Protein AF-A0A934VXE0-F1 (afdb_monomer)

Radius of gyration: 25.8 Å; Cα contacts (8 Å, |Δi|>4): 299; chains: 1; bounding box: 75×60×64 Å

pLDDT: mean 73.88, std 20.09, range [26.83, 97.0]

Mean predicted aligned error: 17.18 Å

Secondary structure (DSSP, 8-state):
-PPPHHHHHHHHHHHHHHHHHHHHHHHTS--------S----------HHHHHHHHHH--SHHHHHHHHHHHTTS-HHHHHHHHHHS--EETTEE-HHHHHHHHHHHTT-HHHHHHHHHHHHGGGT-HHHHHHHHHHHHHHH-HHHHHHHHHHSEEE--SS-----HHHHHH-SS-EEEHHHHHHHHHHHTTT-HHHHHHHHHHTT-----TT-HHHHH--SHHHHHHHHTTS-TTS--SSHHHHHHHHHHHHHHHHH-HHHHHTSTTTTTS-PPP-----S------S------PPP-TT-HHHHHHHHHHHHHH-SS---TT--HHHHHHHHHHHHTSPP-----

Foldseek 3Di:
DPPPPVVVVVVVVVVVVVVVVVVVVVVVPDPPPDDDDDDDPPPLPAPPLVVLVVQCVVDPDPVSNVVSLVSLVSHPLVCLLVSLVVDDQDDDLAGDPSLLSSLLVNLLVPLPVSLLSCLVPPLLVLHNVVSCVSNLLSNCVNPVPVSLVCLLPAAEDDDVDQDRQDNVNSVVDNGDYDYLVNLLVNLLSNLLPFLLSSLLSCVSNVNQDQDLPRVSLVSCLDLVSLVRNCVNDPPVDDDPDPSSVSSNLSSLVSNCVNPVPVSCVDPCVPVDPRDPDPPPPPDDDDDDDDDDDDDDDDDDPPVPVVVVVVVCCVVQNPDDDCVPPDPVVVVVVVVVVVPDDDPPPDD

Sequence (347 aa):
MIPSKRQLLLFTAASVLTAAIWTAFQTQQKPVEDSLPMAAKVNSSVPDIGEFLTSLQAANTDAERYRVTRTLEKIPLSQIQATLESIPLKENSGLTQPAKLLLNRWGSEDGEAATEWAWIHLRMKQLWHDAFVEIGPAWAWADPEGLAAWAITTQCFDDSDDSFLSLAKGAELEHPVLERGLISKIAQWLVTDSAELAFKVLIQSGTLPSAPNDIIYKRLNRVEDVKEALLAFDLTKEPSDDHIEDAIKRLLMCWQNIDAESFAQSEYADRFELPPYEFIGSDVIMITPPSTTSSPTPYPQATNWYSNYERWKYSNGPMPDMSNWSAGKMQAWEDLQALLPESSETD

Structure (mmCIF, N/CA/C/O backbone):
data_AF-A0A934VXE0-F1
#
_entry.id   AF-A0A934VXE0-F1
#
loop_
_atom_site.group_PDB
_atom_site.id
_atom_site.type_symbol
_atom_site.label_atom_id
_atom_site.label_alt_id
_atom_site.label_comp_id
_atom_site.label_asym_id
_atom_site.label_entity_id
_atom_site.label_seq_id
_atom_site.pdbx_PDB_ins_code
_atom_site.Cartn_x
_atom_site.Cartn_y
_atom_site.Cartn_z
_atom_site.occupancy
_atom_site.B_iso_or_equiv
_atom_site.auth_seq_id
_atom_site.auth_comp_id
_atom_site.auth_asym_id
_atom_site.auth_atom_id
_atom_site.pdbx_PDB_model_num
ATOM 1 N N . MET A 1 1 ? 37.419 -12.678 -2.974 1.00 46.25 1 MET A N 1
ATOM 2 C CA . MET A 1 1 ? 37.860 -13.632 -1.928 1.00 46.25 1 MET A CA 1
ATOM 3 C C . MET A 1 1 ? 36.932 -14.833 -1.958 1.00 46.25 1 MET A C 1
ATOM 5 O O . MET A 1 1 ? 35.728 -14.632 -1.930 1.00 46.25 1 MET A O 1
ATOM 9 N N . ILE A 1 2 ? 37.463 -16.055 -2.047 1.00 38.25 2 ILE A N 1
ATOM 10 C CA . ILE A 1 2 ? 36.653 -17.277 -1.937 1.00 38.25 2 ILE A CA 1
ATOM 11 C C . ILE A 1 2 ? 36.292 -17.438 -0.451 1.00 38.25 2 ILE A C 1
ATOM 13 O O . ILE A 1 2 ? 37.218 -17.454 0.367 1.00 38.25 2 ILE A O 1
ATOM 17 N N . PRO A 1 3 ? 35.002 -17.511 -0.072 1.00 45.59 3 PRO A N 1
ATOM 18 C CA . PRO A 1 3 ? 34.615 -17.689 1.321 1.00 45.59 3 PRO A CA 1
ATOM 19 C C . PRO A 1 3 ? 35.276 -18.949 1.878 1.00 45.59 3 PRO A C 1
ATOM 21 O O . PRO A 1 3 ? 35.321 -19.999 1.230 1.00 45.59 3 PRO A O 1
ATOM 24 N N . SER A 1 4 ? 35.846 -18.830 3.077 1.00 65.19 4 SER A N 1
ATOM 25 C CA . SER A 1 4 ? 36.537 -19.956 3.698 1.00 65.19 4 SER A CA 1
ATOM 26 C C . SER A 1 4 ? 35.555 -21.117 3.879 1.00 65.19 4 SER A C 1
ATOM 28 O O . SER A 1 4 ? 34.383 -20.907 4.201 1.00 65.19 4 SER A O 1
ATOM 30 N N . LYS A 1 5 ? 36.023 -22.362 3.717 1.00 57.81 5 LYS A N 1
ATOM 31 C CA . LYS A 1 5 ? 35.181 -23.567 3.863 1.00 57.81 5 LYS A CA 1
ATOM 32 C C . LYS A 1 5 ? 34.377 -23.583 5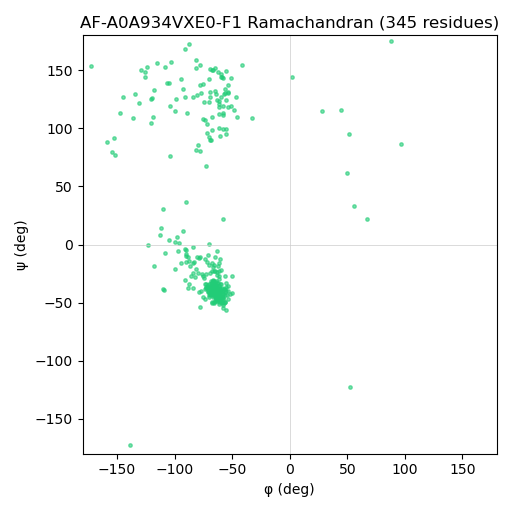.175 1.00 57.81 5 LYS A C 1
ATOM 34 O O . LYS A 1 5 ? 33.299 -24.160 5.211 1.00 57.81 5 LYS A O 1
ATOM 39 N N . ARG A 1 6 ? 34.873 -22.917 6.228 1.00 52.94 6 ARG A N 1
ATOM 40 C CA . ARG A 1 6 ? 34.186 -22.750 7.519 1.00 52.94 6 ARG A CA 1
ATOM 41 C C . ARG A 1 6 ? 32.977 -21.810 7.453 1.00 52.94 6 ARG A C 1
ATOM 43 O O . ARG A 1 6 ? 31.961 -22.129 8.051 1.00 52.94 6 ARG A O 1
ATOM 50 N N . GLN A 1 7 ? 33.058 -20.698 6.724 1.00 54.78 7 GLN A N 1
ATOM 51 C CA . GLN A 1 7 ? 31.933 -19.766 6.555 1.00 54.78 7 GLN A CA 1
ATOM 52 C C . GLN A 1 7 ? 30.813 -20.386 5.719 1.00 54.78 7 GLN A C 1
ATOM 54 O O . GLN A 1 7 ? 29.647 -20.259 6.079 1.00 54.78 7 GLN A O 1
ATOM 59 N N . LEU A 1 8 ? 31.172 -21.127 4.664 1.00 58.47 8 LEU A N 1
ATOM 60 C CA . LEU A 1 8 ? 30.197 -21.879 3.878 1.00 58.47 8 LEU A CA 1
ATOM 61 C C . LEU A 1 8 ? 29.496 -22.927 4.757 1.00 58.47 8 LEU A C 1
ATOM 63 O O . LEU A 1 8 ? 28.273 -22.974 4.789 1.00 58.47 8 LEU A O 1
ATOM 67 N N . LEU A 1 9 ? 30.256 -23.697 5.548 1.00 67.62 9 LEU A N 1
ATOM 68 C CA . LEU A 1 9 ? 29.716 -24.685 6.491 1.00 67.62 9 LEU A CA 1
ATOM 69 C C . LEU A 1 9 ? 28.769 -24.074 7.531 1.00 67.62 9 LEU A C 1
ATOM 71 O O . LEU A 1 9 ? 27.710 -24.641 7.779 1.00 67.62 9 LEU A O 1
ATOM 75 N N . LEU A 1 10 ? 29.120 -22.924 8.112 1.00 58.19 10 LEU A N 1
ATOM 76 C CA . LEU A 1 10 ? 28.278 -22.238 9.098 1.00 58.19 10 LEU A CA 1
ATOM 77 C C . LEU A 1 10 ? 26.982 -21.713 8.477 1.00 58.19 10 LEU A C 1
ATOM 79 O O . LEU A 1 10 ? 25.919 -21.884 9.067 1.00 58.19 10 LEU A O 1
ATOM 83 N N . PHE A 1 11 ? 27.052 -21.145 7.271 1.00 68.06 11 PHE A N 1
ATOM 84 C CA . PHE A 1 11 ? 25.861 -20.708 6.546 1.00 68.06 11 PHE A CA 1
ATOM 85 C C . PHE A 1 11 ? 24.961 -21.895 6.192 1.00 68.06 11 PHE A C 1
ATOM 87 O O . PHE A 1 11 ? 23.767 -21.861 6.467 1.00 68.06 11 PHE A O 1
ATOM 94 N N . THR A 1 12 ? 25.536 -22.992 5.683 1.00 67.50 12 THR A N 1
ATOM 95 C CA . THR A 1 12 ? 24.746 -24.187 5.339 1.00 67.50 12 THR A CA 1
ATOM 96 C C . THR A 1 12 ? 24.102 -24.804 6.583 1.00 67.50 12 THR A C 1
ATOM 98 O O . THR A 1 12 ? 22.938 -25.188 6.543 1.00 67.50 12 THR A O 1
ATOM 101 N N . ALA A 1 13 ? 24.826 -24.859 7.706 1.00 64.12 13 ALA A N 1
ATOM 102 C CA . ALA A 1 13 ? 24.294 -25.346 8.976 1.00 64.12 13 ALA A CA 1
ATOM 103 C C . ALA A 1 13 ? 23.150 -24.462 9.497 1.00 64.12 13 ALA A C 1
ATOM 105 O O . ALA A 1 13 ? 22.131 -24.993 9.934 1.00 64.12 13 ALA A O 1
ATOM 106 N N . ALA A 1 14 ? 23.280 -23.135 9.399 1.00 56.62 14 ALA A N 1
ATOM 107 C CA . ALA A 1 14 ? 22.228 -22.197 9.783 1.00 56.62 14 ALA A CA 1
ATOM 108 C C . ALA A 1 14 ? 20.982 -22.337 8.893 1.00 56.62 14 ALA A C 1
ATOM 110 O O . ALA A 1 14 ? 19.874 -22.434 9.412 1.00 56.62 14 ALA A O 1
ATOM 111 N N . SER A 1 15 ? 21.145 -22.438 7.569 1.00 62.81 15 SER A N 1
ATOM 112 C CA . SER A 1 15 ? 20.023 -22.638 6.640 1.00 62.81 15 SER A CA 1
ATOM 113 C C . SER A 1 15 ? 19.296 -23.963 6.880 1.00 62.81 15 SER A C 1
ATOM 115 O O . SER A 1 15 ? 18.067 -23.999 6.863 1.00 62.81 15 SER A O 1
ATOM 117 N N . VAL A 1 16 ? 20.034 -25.045 7.155 1.00 66.06 16 VAL A N 1
ATOM 118 C CA . VAL A 1 16 ? 19.449 -26.355 7.486 1.00 66.06 16 VAL A CA 1
ATOM 119 C C . VAL A 1 16 ? 18.710 -26.306 8.823 1.00 66.06 16 VAL A C 1
ATOM 121 O O . VAL A 1 16 ? 17.623 -26.869 8.927 1.00 66.06 16 VAL A O 1
ATOM 124 N N . LEU A 1 17 ? 19.244 -25.605 9.828 1.00 59.41 17 LEU A N 1
ATOM 125 C CA . LEU A 1 17 ? 18.577 -25.443 11.120 1.00 59.41 17 LEU A CA 1
ATOM 126 C C . LEU A 1 17 ? 17.267 -24.655 10.974 1.00 59.41 17 LEU A C 1
ATOM 128 O O . LEU A 1 17 ? 16.238 -25.078 11.494 1.00 59.41 17 LEU A O 1
ATOM 132 N N . THR A 1 18 ? 17.279 -23.559 10.212 1.00 62.94 18 THR A N 1
ATOM 133 C CA . THR A 1 18 ? 16.081 -22.755 9.936 1.00 62.94 18 THR A CA 1
ATOM 134 C C . THR A 1 18 ? 15.034 -23.559 9.164 1.00 62.94 18 THR A C 1
ATOM 136 O O . THR A 1 18 ? 13.862 -23.546 9.536 1.00 62.94 18 THR A O 1
ATOM 139 N N . ALA A 1 19 ? 15.440 -24.331 8.150 1.00 57.22 19 ALA A N 1
ATOM 140 C CA . ALA A 1 19 ? 14.536 -25.208 7.405 1.00 57.22 19 ALA A CA 1
ATOM 141 C C . ALA A 1 19 ? 13.958 -26.338 8.278 1.00 57.22 19 ALA A C 1
ATOM 143 O O . ALA A 1 19 ? 12.777 -26.666 8.156 1.00 57.22 19 ALA A O 1
ATOM 144 N N . ALA A 1 20 ? 14.756 -26.909 9.187 1.00 55.34 20 ALA A N 1
ATOM 145 C CA . ALA A 1 20 ? 14.315 -27.939 10.128 1.00 55.34 20 ALA A CA 1
ATOM 146 C C . ALA A 1 20 ? 13.322 -27.389 11.167 1.00 55.34 20 ALA A C 1
ATOM 148 O O . ALA A 1 20 ? 12.322 -28.036 11.465 1.00 55.34 20 ALA A O 1
ATOM 149 N N . ILE A 1 21 ? 13.555 -26.176 11.680 1.00 60.09 21 ILE A N 1
ATOM 150 C CA . ILE A 1 21 ? 12.616 -25.492 12.581 1.00 60.09 21 ILE A CA 1
ATOM 151 C C . ILE A 1 21 ? 11.311 -25.190 11.837 1.00 60.09 21 ILE A C 1
ATOM 153 O O . ILE A 1 21 ? 10.233 -25.490 12.345 1.00 60.09 21 ILE A O 1
ATOM 157 N N . TRP A 1 22 ? 11.393 -24.674 10.609 1.00 58.50 22 TRP A N 1
ATOM 158 C CA . TRP A 1 22 ? 10.218 -24.361 9.795 1.00 58.50 22 TRP A CA 1
ATOM 159 C C . TRP A 1 22 ? 9.367 -25.602 9.485 1.00 58.50 22 TRP A C 1
ATOM 161 O O . TRP A 1 22 ? 8.156 -25.604 9.698 1.00 58.50 22 TRP A O 1
ATOM 171 N N . THR A 1 23 ? 10.000 -26.699 9.063 1.00 58.47 23 THR A N 1
ATOM 172 C CA . THR A 1 23 ? 9.307 -27.970 8.783 1.00 58.47 23 THR A CA 1
ATOM 173 C C . THR A 1 23 ? 8.746 -28.631 10.042 1.00 58.47 23 THR A C 1
ATOM 175 O O . THR A 1 23 ? 7.654 -29.197 9.985 1.00 58.47 23 THR A O 1
ATOM 178 N N . ALA A 1 24 ? 9.417 -28.518 11.194 1.00 52.66 24 ALA A N 1
ATOM 179 C CA . ALA A 1 24 ? 8.888 -28.982 12.479 1.00 52.66 24 ALA A CA 1
ATOM 180 C C . ALA A 1 24 ? 7.646 -28.186 12.925 1.00 52.66 24 ALA A C 1
ATOM 182 O O . ALA A 1 24 ? 6.716 -28.761 13.489 1.00 52.66 24 ALA A O 1
ATOM 183 N N . PHE A 1 25 ? 7.588 -26.883 12.630 1.00 50.59 25 PHE A N 1
ATOM 184 C CA . PHE A 1 25 ? 6.397 -26.061 12.872 1.00 50.59 25 PHE A CA 1
ATOM 185 C C . PHE A 1 25 ? 5.257 -26.369 11.890 1.00 50.59 25 PHE A C 1
ATOM 187 O O . PHE A 1 25 ? 4.098 -26.412 12.300 1.00 50.59 25 PHE A O 1
ATOM 194 N N . GLN A 1 26 ? 5.566 -26.661 10.623 1.00 45.44 26 GLN A N 1
ATOM 195 C CA . GLN A 1 26 ? 4.565 -27.064 9.627 1.00 45.44 26 GLN A CA 1
ATOM 196 C C . GLN A 1 26 ? 3.978 -28.455 9.903 1.00 45.44 26 GLN A C 1
ATOM 198 O O . GLN A 1 26 ? 2.780 -28.659 9.754 1.00 45.44 26 GLN A O 1
ATOM 203 N N . THR A 1 27 ? 4.781 -29.410 10.374 1.00 44.03 27 THR A N 1
ATOM 204 C CA . THR A 1 27 ? 4.302 -30.774 10.681 1.00 44.03 27 THR A CA 1
ATOM 205 C C . THR A 1 27 ? 3.460 -30.868 11.958 1.00 44.03 27 THR A C 1
ATOM 207 O O . THR A 1 27 ? 2.769 -31.867 12.155 1.00 44.03 27 THR A O 1
ATOM 210 N N . GLN A 1 28 ? 3.436 -29.825 12.799 1.00 40.59 28 GLN A N 1
ATOM 211 C CA . GLN A 1 28 ? 2.458 -29.711 13.890 1.00 40.59 28 GLN A CA 1
ATOM 212 C C . GLN A 1 28 ? 1.065 -29.265 13.416 1.00 40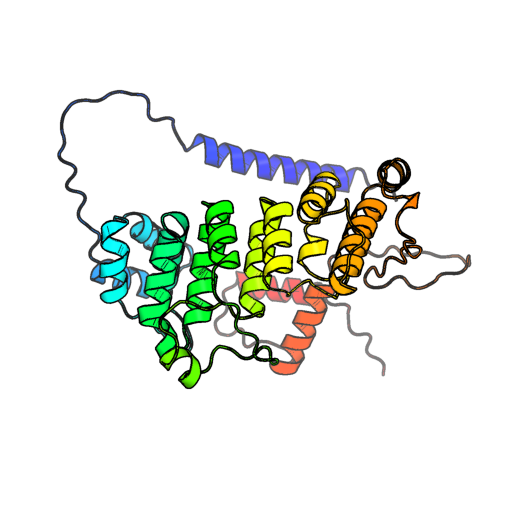.59 28 GLN A C 1
ATOM 214 O O . GLN A 1 28 ? 0.098 -29.398 14.170 1.00 40.59 28 GLN A O 1
ATOM 219 N N . GLN A 1 29 ? 0.916 -28.821 12.164 1.00 36.91 29 GLN A N 1
ATOM 220 C CA . GLN A 1 29 ? -0.388 -28.728 11.510 1.00 36.91 29 GLN A CA 1
ATOM 221 C C . GLN A 1 29 ? -0.767 -30.115 10.985 1.00 36.91 29 GLN A C 1
ATOM 223 O O . GLN A 1 29 ? -0.557 -30.461 9.826 1.00 36.91 29 GLN A O 1
ATOM 228 N N . LYS A 1 30 ? -1.295 -30.956 11.878 1.00 30.17 30 LYS A N 1
ATOM 229 C CA . LYS A 1 30 ? -1.906 -32.229 11.484 1.00 30.17 30 LYS A CA 1
ATOM 230 C C . LYS A 1 30 ? -3.012 -31.941 10.451 1.00 30.17 30 LYS A C 1
ATOM 232 O O . LYS A 1 30 ? -3.858 -31.089 10.737 1.00 30.17 30 LYS A O 1
ATOM 237 N N . PRO A 1 31 ? -3.061 -32.638 9.303 1.00 34.22 31 PRO A N 1
ATOM 238 C CA . PRO A 1 31 ? -4.225 -32.578 8.436 1.00 34.22 31 PRO A CA 1
ATOM 239 C C . PRO A 1 31 ? -5.406 -33.156 9.221 1.00 34.22 31 PRO A C 1
ATOM 241 O O . PRO A 1 31 ? -5.322 -34.258 9.768 1.00 34.22 31 PRO A O 1
ATOM 244 N N . VAL A 1 32 ? -6.478 -32.378 9.351 1.00 37.75 32 VAL A N 1
ATOM 245 C CA . VAL A 1 32 ? -7.740 -32.868 9.903 1.00 37.75 32 VAL A CA 1
ATOM 246 C C . VAL A 1 32 ? -8.336 -33.791 8.848 1.00 37.75 32 VAL A C 1
ATOM 248 O O . VAL A 1 32 ? -8.931 -33.341 7.876 1.00 37.75 32 VAL A O 1
ATOM 251 N N . GLU A 1 33 ? -8.083 -35.085 9.014 1.00 32.12 33 GLU A N 1
ATOM 252 C CA . GLU A 1 33 ? -8.755 -36.153 8.285 1.00 32.12 33 GLU A CA 1
ATOM 253 C C . GLU A 1 33 ? -10.246 -36.151 8.641 1.00 32.12 33 GLU A C 1
ATOM 255 O O . GLU A 1 33 ? -10.628 -36.148 9.816 1.00 32.12 33 GLU A O 1
ATOM 260 N N . ASP A 1 34 ? -11.070 -36.161 7.595 1.00 39.75 34 ASP A N 1
ATOM 261 C CA . ASP A 1 34 ? -12.517 -36.313 7.622 1.00 39.75 34 ASP A CA 1
ATOM 262 C C . ASP A 1 34 ? -12.963 -37.456 8.540 1.00 39.75 34 ASP A C 1
ATOM 264 O O . ASP A 1 34 ? -12.818 -38.639 8.238 1.00 39.75 34 ASP A O 1
ATOM 268 N N . SER A 1 35 ? -13.580 -37.104 9.663 1.00 33.84 35 SER A N 1
ATOM 269 C CA . SER A 1 35 ? -14.539 -37.976 10.341 1.00 33.84 35 SER A CA 1
ATOM 270 C C . SER A 1 35 ? -15.450 -37.149 11.245 1.00 33.84 35 SER A C 1
ATOM 272 O O . SER A 1 35 ? -15.209 -36.945 12.432 1.00 33.84 35 SER A O 1
ATOM 274 N N . LEU A 1 36 ? -16.550 -36.677 10.653 1.00 39.25 36 LEU A N 1
ATOM 275 C CA . LEU A 1 36 ? -17.751 -36.300 11.396 1.00 39.25 36 LEU A CA 1
ATOM 276 C C . LEU A 1 36 ? -18.192 -37.473 12.289 1.00 39.25 36 LEU A C 1
ATOM 278 O O . LEU A 1 36 ? -18.330 -38.602 11.813 1.00 39.25 36 LEU A O 1
ATOM 282 N N . PRO A 1 37 ? -18.583 -37.173 13.534 1.00 31.94 37 PRO A N 1
ATOM 283 C CA . PRO A 1 37 ? -19.955 -37.480 13.893 1.00 31.94 37 PRO A CA 1
ATOM 284 C C . PRO A 1 37 ? -20.694 -36.210 14.321 1.00 31.94 37 PRO A C 1
ATOM 286 O O . PRO A 1 37 ? -20.275 -35.470 15.202 1.00 31.94 37 PRO A O 1
ATOM 289 N N . MET A 1 38 ? -21.812 -35.998 13.629 1.00 31.98 38 MET A N 1
ATOM 290 C CA . MET A 1 38 ? -23.031 -35.296 14.031 1.00 31.98 38 MET A CA 1
ATOM 291 C C . MET A 1 38 ? -22.937 -34.167 15.074 1.00 31.98 38 MET A C 1
ATOM 293 O O . MET A 1 38 ? -22.800 -34.393 16.271 1.00 31.98 38 MET A O 1
ATOM 297 N N . ALA A 1 39 ? -23.265 -32.964 14.593 1.00 39.69 39 ALA A N 1
ATOM 298 C CA . ALA A 1 39 ? -24.145 -32.009 15.267 1.00 39.69 39 ALA A CA 1
ATOM 299 C C . ALA A 1 39 ? -23.837 -31.707 16.746 1.00 39.69 39 ALA A C 1
ATOM 301 O O . ALA A 1 39 ? -24.700 -31.838 17.613 1.00 39.69 39 ALA A O 1
ATOM 302 N N . ALA A 1 40 ? -22.651 -31.171 17.023 1.00 31.86 40 ALA A N 1
ATOM 303 C CA . ALA A 1 40 ? -22.516 -30.231 18.126 1.00 31.86 40 ALA A CA 1
ATOM 304 C C . ALA A 1 40 ? -22.789 -28.828 17.572 1.00 31.86 40 ALA A C 1
ATOM 306 O O . ALA A 1 40 ? -22.026 -28.317 16.754 1.00 31.86 40 ALA A O 1
ATOM 307 N N . LYS A 1 41 ? -23.888 -28.199 18.007 1.00 34.44 41 LYS A N 1
ATOM 308 C CA . LYS A 1 41 ? -24.030 -26.739 17.952 1.00 34.44 41 LYS A CA 1
ATOM 309 C C . LYS A 1 41 ? -22.827 -26.156 18.696 1.00 34.44 41 LYS A C 1
ATOM 311 O O . LYS A 1 41 ? -22.844 -26.064 19.921 1.00 34.44 41 LYS A O 1
ATOM 316 N N . VAL A 1 42 ? -21.773 -25.798 17.968 1.00 34.84 42 VAL A N 1
ATOM 317 C CA . VAL A 1 42 ? -20.740 -24.913 18.491 1.00 34.84 42 VAL A CA 1
ATOM 318 C C . VAL A 1 42 ? -21.418 -23.557 18.586 1.00 34.84 42 VAL A C 1
ATOM 320 O O . VAL A 1 42 ? -21.509 -22.817 17.612 1.00 34.84 42 VAL A O 1
ATOM 323 N N . ASN A 1 43 ? -21.980 -23.266 19.756 1.00 37.38 43 ASN A N 1
ATOM 324 C CA . ASN A 1 43 ? -22.238 -21.893 20.144 1.00 37.38 43 ASN A CA 1
ATOM 325 C C . ASN A 1 43 ? -20.865 -21.211 20.158 1.00 37.38 43 ASN A C 1
ATOM 327 O O . ASN A 1 43 ? -20.141 -21.318 21.147 1.00 37.38 43 ASN A O 1
ATOM 331 N N . SER A 1 44 ? -20.469 -20.578 19.049 1.00 39.97 44 SER A N 1
ATOM 332 C CA . SER A 1 44 ? -19.328 -19.672 19.051 1.00 39.97 44 SER A CA 1
ATOM 333 C C . SER A 1 44 ? -19.751 -18.469 19.884 1.00 39.97 44 SER A C 1
ATOM 335 O O . SER A 1 44 ? -20.387 -17.539 19.387 1.00 39.97 44 SER A O 1
ATOM 337 N N . SER A 1 45 ? -19.500 -18.529 21.188 1.00 51.47 45 SER A N 1
ATOM 338 C CA . SER A 1 45 ? -19.609 -17.357 22.037 1.00 51.47 45 SER A CA 1
ATOM 339 C C . SER A 1 45 ? -18.663 -16.314 21.457 1.00 51.47 45 SER A C 1
ATOM 341 O O . SER A 1 45 ? -17.449 -16.529 21.430 1.00 51.47 45 SER A O 1
ATOM 343 N N . VAL A 1 46 ? -19.239 -15.233 20.935 1.00 56.72 46 VAL A N 1
ATOM 344 C CA . VAL A 1 46 ? -18.508 -14.011 20.606 1.00 56.72 46 VAL A CA 1
ATOM 345 C C . VAL A 1 46 ? -17.626 -13.690 21.816 1.00 56.72 46 VAL A C 1
ATOM 347 O O . VAL A 1 46 ? -18.153 -13.706 22.933 1.00 56.72 46 VAL A O 1
ATOM 350 N N . PRO A 1 47 ? -16.307 -13.493 21.642 1.00 62.53 47 PRO A N 1
ATOM 351 C CA . PRO A 1 47 ? -15.448 -13.106 22.752 1.00 62.53 47 PRO A CA 1
ATOM 352 C C . PRO A 1 47 ? -16.027 -11.856 23.414 1.00 62.53 47 PRO A C 1
ATOM 354 O O . PRO A 1 47 ? -16.360 -10.902 22.711 1.00 62.53 47 PRO A O 1
ATOM 357 N N . ASP A 1 48 ? -16.167 -11.856 24.740 1.00 72.31 48 ASP A N 1
ATOM 358 C CA . ASP A 1 48 ? -16.529 -10.635 25.454 1.00 72.31 48 ASP A CA 1
ATOM 359 C C . ASP A 1 48 ? -15.418 -9.605 25.208 1.00 72.31 48 ASP A C 1
ATOM 361 O O . ASP A 1 48 ? -14.269 -9.782 25.619 1.00 72.31 48 ASP A O 1
ATOM 365 N N . ILE A 1 49 ? -15.758 -8.544 24.474 1.00 67.88 49 ILE A N 1
ATOM 366 C CA . ILE A 1 49 ? -14.825 -7.487 24.076 1.00 67.88 49 ILE A CA 1
ATOM 367 C C . ILE A 1 49 ? -14.232 -6.817 25.323 1.00 67.88 49 ILE A C 1
ATOM 369 O O . ILE A 1 49 ? -13.053 -6.461 25.326 1.00 67.88 49 ILE A O 1
ATOM 373 N N . GLY A 1 50 ? -15.006 -6.701 26.407 1.00 66.50 50 GLY A N 1
ATOM 374 C CA . GLY A 1 50 ? -14.534 -6.161 27.679 1.00 66.50 50 GLY A CA 1
ATOM 375 C C . GLY A 1 50 ? -13.507 -7.072 28.351 1.00 66.50 50 GLY A C 1
ATOM 376 O O . GLY A 1 50 ? -12.468 -6.595 28.818 1.00 66.50 50 GLY A O 1
ATOM 377 N N . GLU A 1 51 ? -13.741 -8.387 28.346 1.00 73.06 51 GLU A N 1
ATOM 378 C CA . GLU A 1 51 ? -12.796 -9.382 28.873 1.00 73.06 51 GLU A CA 1
ATOM 379 C C . GLU A 1 51 ? -11.513 -9.436 28.030 1.00 73.06 51 GLU A C 1
ATOM 381 O O . GLU A 1 51 ? -10.407 -9.501 28.574 1.00 73.06 51 GLU A O 1
ATOM 386 N N . PHE A 1 52 ? -11.643 -9.322 26.705 1.00 74.88 52 PHE A N 1
ATOM 387 C CA . PHE A 1 52 ? -10.512 -9.226 25.787 1.00 74.88 52 PHE A CA 1
ATOM 388 C C . PHE A 1 52 ? -9.660 -7.980 26.060 1.00 74.88 52 PHE A C 1
ATOM 390 O O . PHE A 1 52 ? -8.447 -8.104 26.225 1.00 74.88 52 PHE A O 1
ATOM 397 N N . LEU A 1 53 ? -10.269 -6.791 26.139 1.00 68.69 53 LEU A N 1
ATOM 398 C CA . LEU A 1 53 ? -9.538 -5.546 26.393 1.00 68.69 53 LEU A CA 1
ATOM 399 C C . LEU A 1 53 ? -8.825 -5.583 27.745 1.00 68.69 53 LEU A C 1
ATOM 401 O O . LEU A 1 53 ? -7.658 -5.205 27.836 1.00 68.69 53 LEU A O 1
ATOM 405 N N . THR A 1 54 ? -9.502 -6.106 28.768 1.00 75.31 54 THR A N 1
ATOM 406 C CA . THR A 1 54 ? -8.923 -6.293 30.102 1.00 75.31 54 THR A CA 1
ATOM 407 C C . THR A 1 54 ? -7.735 -7.256 30.049 1.00 75.31 54 THR A C 1
ATOM 409 O O . THR A 1 54 ? -6.683 -6.977 30.620 1.00 75.31 54 THR A O 1
ATOM 412 N N . SER A 1 55 ? -7.859 -8.358 29.305 1.00 77.81 55 SER A N 1
ATOM 413 C CA . SER A 1 55 ? -6.785 -9.342 29.122 1.00 77.81 55 SER A CA 1
ATOM 414 C C . SER A 1 55 ? -5.605 -8.784 28.327 1.00 77.81 55 SER A C 1
ATOM 416 O O . SER A 1 55 ? -4.458 -9.104 28.632 1.00 77.81 55 SER A O 1
ATOM 418 N N . LEU A 1 56 ? -5.859 -7.938 27.324 1.00 73.62 56 LEU A N 1
ATOM 419 C CA . LEU A 1 56 ? -4.805 -7.320 26.519 1.00 73.62 56 LEU A CA 1
ATOM 420 C C . LEU A 1 56 ? -4.035 -6.280 27.340 1.00 73.62 56 LEU A C 1
ATOM 422 O O . LEU A 1 56 ? -2.811 -6.231 27.265 1.00 73.62 56 LEU A O 1
ATOM 426 N N . GLN A 1 57 ? -4.739 -5.492 28.155 1.00 70.44 57 GLN A N 1
ATOM 427 C CA . GLN A 1 57 ? -4.127 -4.534 29.079 1.00 70.44 57 GLN A CA 1
ATOM 428 C C . GLN A 1 57 ? -3.359 -5.226 30.214 1.00 70.44 57 GLN A C 1
ATOM 430 O O . GLN A 1 57 ? -2.328 -4.719 30.649 1.00 70.44 57 GLN A O 1
ATOM 435 N N . ALA A 1 58 ? -3.823 -6.392 30.671 1.00 77.19 58 ALA A N 1
ATOM 436 C CA . ALA A 1 58 ? -3.150 -7.191 31.695 1.00 77.19 58 ALA A CA 1
ATOM 437 C C . ALA A 1 58 ? -1.955 -8.010 31.165 1.00 77.19 58 ALA A C 1
ATOM 439 O O . ALA A 1 58 ? -1.188 -8.555 31.962 1.00 77.19 58 ALA A O 1
ATOM 440 N N . ALA A 1 59 ? -1.787 -8.121 29.842 1.00 76.50 59 ALA A N 1
ATOM 441 C CA . ALA A 1 59 ? -0.718 -8.902 29.230 1.00 76.50 59 ALA A CA 1
ATOM 442 C C . ALA A 1 59 ? 0.644 -8.194 29.363 1.00 76.50 59 ALA A C 1
ATOM 444 O O . ALA A 1 59 ? 0.958 -7.220 28.664 1.00 76.50 59 ALA A O 1
ATOM 445 N N . ASN A 1 60 ? 1.487 -8.739 30.240 1.00 73.25 60 ASN A N 1
ATOM 446 C CA . ASN A 1 60 ? 2.793 -8.171 30.580 1.00 73.25 60 ASN A CA 1
ATOM 447 C C . ASN A 1 60 ? 3.926 -8.682 29.679 1.00 73.25 60 ASN A C 1
ATOM 449 O O . ASN A 1 60 ? 5.034 -8.150 29.726 1.00 73.25 60 ASN A O 1
ATOM 453 N N . THR A 1 61 ? 3.661 -9.697 28.852 1.00 72.88 61 THR A N 1
ATOM 454 C CA . THR A 1 61 ? 4.643 -10.289 27.935 1.00 72.88 61 THR A CA 1
ATOM 455 C C . THR A 1 61 ? 4.164 -10.273 26.484 1.00 72.88 61 THR A C 1
ATOM 457 O O . THR A 1 61 ? 2.966 -10.349 26.208 1.00 72.88 61 THR A O 1
ATOM 460 N N . ASP A 1 62 ? 5.100 -10.240 25.534 1.00 63.19 62 ASP A N 1
ATOM 461 C CA . ASP A 1 62 ? 4.779 -10.269 24.098 1.00 63.19 62 ASP A CA 1
ATOM 462 C C . ASP A 1 62 ? 4.072 -11.571 23.686 1.00 63.19 62 ASP A C 1
ATOM 464 O O . ASP A 1 62 ? 3.173 -11.560 22.848 1.00 63.19 62 ASP A O 1
ATOM 468 N N . ALA A 1 63 ? 4.412 -12.694 24.327 1.00 68.12 63 ALA A N 1
ATOM 469 C CA . ALA A 1 63 ? 3.760 -13.982 24.094 1.00 68.12 63 ALA A CA 1
ATOM 470 C C . ALA A 1 63 ? 2.294 -13.998 24.568 1.00 68.12 63 ALA A C 1
ATOM 472 O O . ALA A 1 63 ? 1.429 -14.569 23.898 1.00 68.12 63 ALA A O 1
ATOM 473 N N . GLU A 1 64 ? 1.992 -13.361 25.703 1.00 70.81 64 GLU A N 1
ATOM 474 C CA . GLU A 1 64 ? 0.616 -13.192 26.184 1.00 70.81 64 GLU A CA 1
ATOM 475 C C . GLU A 1 64 ? -0.157 -12.218 25.303 1.00 70.81 64 GLU A C 1
ATOM 477 O O . GLU A 1 64 ? -1.275 -12.532 24.901 1.00 70.81 64 GLU A O 1
ATOM 482 N N . ARG A 1 65 ? 0.453 -11.091 24.913 1.00 66.75 65 ARG A N 1
ATOM 483 C CA . ARG A 1 65 ? -0.156 -10.145 23.969 1.00 66.75 65 ARG A CA 1
ATOM 484 C C . ARG A 1 65 ? -0.484 -10.817 22.645 1.00 66.75 65 ARG A C 1
ATOM 486 O O . ARG A 1 65 ? -1.581 -10.617 22.137 1.00 66.75 65 ARG A O 1
ATOM 493 N N . TYR A 1 66 ? 0.405 -11.661 22.122 1.00 68.12 66 TYR A N 1
ATOM 494 C CA . TYR A 1 66 ? 0.154 -12.446 20.912 1.00 68.12 66 TYR A CA 1
ATOM 495 C C . TYR A 1 66 ? -1.007 -13.436 21.094 1.00 68.12 66 TYR A C 1
ATOM 497 O O . TYR A 1 66 ? -1.904 -13.508 20.254 1.00 68.12 66 TYR A O 1
ATOM 505 N N . ARG A 1 67 ? -1.048 -14.172 22.215 1.00 74.44 67 ARG A N 1
ATOM 506 C CA . ARG A 1 67 ? -2.157 -15.095 22.523 1.00 74.44 67 ARG A CA 1
ATOM 507 C C . ARG A 1 67 ? -3.500 -14.382 22.642 1.00 74.44 67 ARG A C 1
ATOM 509 O O . ARG A 1 67 ? -4.486 -14.880 22.107 1.00 74.44 67 ARG A O 1
ATOM 516 N N . VAL A 1 68 ? -3.532 -13.238 23.320 1.00 70.94 68 VAL A N 1
ATOM 517 C CA . VAL A 1 68 ? -4.739 -12.420 23.466 1.00 70.94 68 VAL A CA 1
ATOM 518 C C . VAL A 1 68 ? -5.120 -11.816 22.111 1.00 70.94 68 VAL A C 1
ATOM 520 O O . VAL A 1 68 ? -6.273 -11.888 21.706 1.00 70.94 68 VAL A O 1
ATOM 523 N N . THR A 1 69 ? -4.163 -11.347 21.317 1.00 69.69 69 THR A N 1
ATOM 524 C CA . THR A 1 69 ? -4.406 -10.845 19.953 1.00 69.69 69 THR A CA 1
ATOM 525 C C . THR A 1 69 ? -5.051 -11.898 19.046 1.00 69.69 69 THR A C 1
ATOM 527 O O . THR A 1 69 ? -6.016 -11.587 18.354 1.00 69.69 69 THR A O 1
ATOM 530 N N . ARG A 1 70 ? -4.642 -13.172 19.128 1.00 72.75 70 ARG A N 1
ATOM 531 C CA . ARG A 1 70 ? -5.315 -14.271 18.404 1.00 72.75 70 ARG A CA 1
ATOM 532 C C . ARG A 1 70 ? -6.791 -14.451 18.759 1.00 72.75 70 ARG A C 1
ATOM 534 O O . ARG A 1 70 ? -7.541 -15.049 17.995 1.00 72.75 70 ARG A O 1
ATOM 541 N N . THR A 1 71 ? -7.245 -13.980 19.918 1.00 73.62 71 THR A N 1
ATOM 542 C CA . THR A 1 71 ? -8.681 -13.987 20.230 1.00 73.62 71 THR A CA 1
ATOM 543 C C . THR A 1 71 ? -9.464 -12.944 19.428 1.00 73.62 71 THR A C 1
ATOM 545 O O . THR A 1 71 ? -10.632 -13.202 19.144 1.00 73.62 71 THR A O 1
ATOM 548 N N . LEU A 1 72 ? -8.839 -11.849 18.966 1.00 69.88 72 LEU A N 1
ATOM 549 C CA . LEU A 1 72 ? -9.473 -10.911 18.025 1.00 69.88 72 LEU A CA 1
ATOM 550 C C . LEU A 1 72 ? -9.713 -11.539 16.660 1.00 69.88 72 LEU A C 1
ATOM 552 O O . LEU A 1 72 ? -10.715 -11.213 16.037 1.00 69.88 72 LEU A O 1
ATOM 556 N N . GLU A 1 73 ? -8.863 -12.472 16.217 1.00 68.75 73 GLU A N 1
ATOM 557 C CA . GLU A 1 73 ? -9.058 -13.233 14.970 1.00 68.75 73 GLU A CA 1
ATOM 558 C C . GLU A 1 73 ? -10.346 -14.077 14.992 1.00 68.75 73 GLU A C 1
ATOM 560 O O . GLU A 1 73 ? -10.825 -14.511 13.949 1.00 68.75 73 GLU A O 1
ATOM 565 N N . LYS A 1 74 ? -10.949 -14.297 16.169 1.00 77.06 74 LYS A N 1
ATOM 566 C CA . LYS A 1 74 ? -12.197 -15.061 16.316 1.00 77.06 74 LYS A CA 1
ATOM 567 C C . LYS A 1 74 ? -13.462 -14.214 16.185 1.00 77.06 74 LYS A C 1
ATOM 569 O O . LYS A 1 74 ? -14.551 -14.779 16.125 1.00 77.06 74 LYS A O 1
ATOM 574 N N . ILE A 1 75 ? -13.349 -12.885 16.167 1.00 79.06 75 ILE A N 1
ATOM 575 C CA . ILE A 1 75 ? -14.508 -11.995 16.007 1.00 79.06 75 ILE A CA 1
ATOM 576 C C . ILE A 1 75 ? -15.043 -12.146 14.573 1.00 79.06 75 ILE A C 1
ATOM 578 O O . ILE A 1 75 ? -14.265 -12.040 13.633 1.00 79.06 75 ILE A O 1
ATOM 582 N N . PRO A 1 76 ? -16.325 -12.423 14.325 1.00 83.69 76 PRO A N 1
ATOM 583 C CA . PRO A 1 76 ? -16.844 -12.456 12.957 1.00 83.69 76 PRO A CA 1
ATOM 584 C C . PRO A 1 76 ? -16.640 -11.110 12.244 1.00 83.69 76 PRO A C 1
ATOM 586 O O . PRO A 1 76 ? -16.798 -10.067 12.873 1.00 83.69 76 PRO A O 1
ATOM 589 N N . LEU A 1 77 ? -16.347 -11.118 10.937 1.00 82.06 77 LEU A N 1
ATOM 590 C CA . LEU A 1 77 ? -16.149 -9.891 10.143 1.00 82.06 77 LEU A CA 1
ATOM 591 C C . LEU A 1 77 ? -17.320 -8.907 10.309 1.00 82.06 77 LEU A C 1
ATOM 593 O O . LEU A 1 77 ? -17.119 -7.725 10.570 1.00 82.06 77 LEU A O 1
ATOM 597 N N . SER A 1 78 ? -18.550 -9.432 10.303 1.00 85.31 78 SER A N 1
ATOM 598 C CA . SER A 1 78 ? -19.791 -8.673 10.514 1.00 85.31 78 SER A CA 1
ATOM 599 C C . SER A 1 78 ? -19.900 -7.966 11.871 1.00 85.31 78 SER A C 1
ATOM 601 O O . SER A 1 78 ? -20.788 -7.141 12.061 1.00 85.31 78 SER A O 1
ATOM 603 N N . GLN A 1 79 ? -19.027 -8.289 12.827 1.00 87.31 79 GLN A N 1
ATOM 604 C CA . GLN A 1 79 ? -18.986 -7.691 14.160 1.00 87.31 79 GLN A CA 1
ATOM 605 C C . GLN A 1 79 ? -17.783 -6.766 14.359 1.00 87.31 79 GLN A C 1
ATOM 607 O O . GLN A 1 79 ? -17.721 -6.097 15.391 1.00 87.31 79 GLN A O 1
ATOM 612 N N . ILE A 1 80 ? -16.837 -6.698 13.413 1.00 88.94 80 ILE A N 1
ATOM 613 C CA . ILE A 1 80 ? -15.643 -5.855 13.561 1.00 88.94 80 ILE A CA 1
ATOM 614 C C . ILE A 1 80 ? -16.036 -4.384 13.697 1.00 88.94 80 ILE A C 1
ATOM 616 O O . ILE A 1 80 ? -15.558 -3.727 14.620 1.00 88.94 80 ILE A O 1
ATOM 620 N N . GLN A 1 81 ? -16.965 -3.898 12.869 1.00 91.75 81 GLN A N 1
ATOM 621 C CA . GLN A 1 81 ? -17.468 -2.526 12.961 1.00 91.75 81 GLN A CA 1
ATOM 622 C C . GLN A 1 81 ? -18.016 -2.210 14.361 1.00 91.75 81 GLN A C 1
ATOM 624 O O . GLN A 1 81 ? -17.538 -1.298 15.033 1.00 91.75 81 GLN A O 1
ATOM 629 N N . ALA A 1 82 ? -18.981 -3.004 14.834 1.00 87.88 82 ALA A N 1
ATOM 630 C CA . ALA A 1 82 ? -19.586 -2.812 16.152 1.00 87.88 82 ALA A CA 1
ATOM 631 C C . ALA A 1 82 ? -18.547 -2.918 17.282 1.00 87.88 82 ALA A C 1
ATOM 633 O O . ALA A 1 82 ? -18.625 -2.209 18.285 1.00 87.88 82 ALA A O 1
ATOM 634 N N . THR A 1 83 ? -17.539 -3.777 17.107 1.00 87.69 83 THR A N 1
ATOM 635 C CA . THR A 1 83 ? -16.427 -3.905 18.051 1.00 87.69 83 THR A CA 1
ATOM 636 C C . THR A 1 83 ? -15.600 -2.624 18.083 1.00 87.69 83 THR A C 1
ATOM 638 O O . THR A 1 83 ? -15.390 -2.081 19.165 1.00 87.69 83 THR A O 1
ATOM 641 N N . LEU A 1 84 ? -15.179 -2.102 16.928 1.00 90.56 84 LEU A N 1
ATOM 642 C CA . LEU A 1 84 ? -14.426 -0.850 16.819 1.00 90.56 84 LEU A CA 1
ATOM 643 C C . LEU A 1 84 ? -15.176 0.334 17.452 1.00 90.56 84 LEU A C 1
ATOM 645 O O . LEU A 1 84 ? -14.568 1.159 18.127 1.00 90.56 84 LEU A O 1
ATOM 649 N N . GLU A 1 85 ? -16.499 0.388 17.301 1.00 90.38 85 GLU A N 1
ATOM 650 C CA . GLU A 1 85 ? -17.350 1.416 17.915 1.00 90.38 85 GLU A CA 1
ATOM 651 C C . GLU A 1 85 ? -17.460 1.283 19.446 1.00 90.38 85 GLU A C 1
ATOM 653 O O . GLU A 1 85 ? -17.707 2.272 20.138 1.00 90.38 85 GLU A O 1
ATOM 658 N N . SER A 1 86 ? -17.247 0.080 19.989 1.00 85.88 86 SER A N 1
ATOM 659 C CA . SER A 1 86 ? -17.350 -0.210 21.427 1.00 85.88 86 SER A CA 1
ATOM 660 C C . SER A 1 86 ? -16.046 -0.021 22.212 1.00 85.88 86 SER A C 1
ATOM 662 O O . SER A 1 86 ? -16.077 0.023 23.444 1.00 85.88 86 SER A O 1
ATOM 664 N N . ILE A 1 87 ? -14.902 0.085 21.527 1.00 84.88 87 ILE A N 1
ATOM 665 C CA . ILE A 1 87 ? -13.584 0.171 22.166 1.00 84.88 87 ILE A CA 1
ATOM 666 C C . ILE A 1 87 ? -13.019 1.600 22.160 1.00 84.88 87 ILE A C 1
ATOM 668 O O . ILE A 1 87 ? -13.347 2.416 21.295 1.00 84.88 87 ILE A O 1
ATOM 672 N N . PRO A 1 88 ? -12.089 1.925 23.076 1.00 84.38 88 PRO A N 1
ATOM 673 C CA . PRO A 1 88 ? -11.275 3.123 22.938 1.00 84.38 88 PRO A CA 1
ATOM 674 C C . PRO A 1 88 ? -10.429 3.041 21.659 1.00 84.38 88 PRO A C 1
ATOM 676 O O . PRO A 1 88 ? -9.591 2.153 21.515 1.00 84.38 88 PRO A O 1
ATOM 679 N N . LEU A 1 89 ? -10.641 3.975 20.730 1.00 86.38 89 LEU A N 1
ATOM 680 C CA . LEU A 1 89 ? -9.907 4.024 19.458 1.00 86.38 89 LEU A CA 1
ATOM 681 C C . LEU A 1 89 ? -8.572 4.767 19.565 1.00 86.38 89 LEU A C 1
ATOM 683 O O . LEU A 1 89 ? -7.654 4.480 18.806 1.00 86.38 89 LEU A O 1
ATOM 687 N N . LYS A 1 90 ? -8.456 5.710 20.507 1.00 87.56 90 LYS A N 1
ATOM 688 C CA . LYS A 1 90 ? -7.279 6.568 20.681 1.00 87.56 90 LYS A CA 1
ATOM 689 C C . LYS A 1 90 ? -6.640 6.353 22.046 1.00 87.56 90 LYS A C 1
ATOM 691 O O . LYS A 1 90 ? -7.334 6.414 23.059 1.00 87.56 90 LYS A O 1
ATOM 696 N N . GLU A 1 91 ? -5.324 6.200 22.059 1.00 79.69 91 GLU A N 1
ATOM 697 C CA . GLU A 1 91 ? -4.488 6.249 23.257 1.00 79.69 91 GLU A CA 1
ATOM 698 C C . GLU A 1 91 ? -3.265 7.119 22.964 1.00 79.69 91 GLU A C 1
ATOM 700 O O . GLU A 1 91 ? -2.595 6.965 21.942 1.00 79.69 91 GLU A O 1
ATOM 705 N N . ASN A 1 92 ? -2.991 8.080 23.849 1.00 80.19 92 ASN A N 1
ATOM 706 C CA . ASN A 1 92 ? -1.987 9.121 23.622 1.00 80.19 92 ASN A CA 1
ATOM 707 C C . ASN A 1 92 ? -2.214 9.842 22.275 1.00 80.19 92 ASN A C 1
ATOM 709 O O . ASN A 1 92 ? -3.281 10.418 22.038 1.00 80.19 92 ASN A O 1
ATOM 713 N N . SER A 1 93 ? -1.208 9.827 21.399 1.00 76.00 93 SER A N 1
ATOM 714 C CA . SER A 1 93 ? -1.232 10.457 20.081 1.00 76.00 93 SER A CA 1
ATOM 715 C C . SER A 1 93 ? -1.731 9.552 18.950 1.00 76.00 93 SER A C 1
ATOM 717 O O . SER A 1 93 ? -1.875 10.065 17.850 1.00 76.00 93 SER A O 1
ATOM 719 N N . GLY A 1 94 ? -2.019 8.264 19.184 1.00 86.81 94 GLY A N 1
ATOM 720 C CA . GLY A 1 94 ? -2.271 7.297 18.106 1.00 86.81 94 GLY A CA 1
ATOM 721 C C . GLY A 1 94 ? -3.421 6.323 18.366 1.00 86.81 94 GLY A C 1
ATOM 722 O O . GLY A 1 94 ? -4.170 6.444 19.340 1.00 86.81 94 GLY A O 1
ATOM 723 N N . LEU A 1 95 ? -3.562 5.348 17.464 1.00 86.94 95 LEU A N 1
ATOM 724 C CA . LEU A 1 95 ? -4.532 4.259 17.590 1.00 86.94 95 LEU A CA 1
ATOM 725 C C . LEU A 1 95 ? -4.159 3.279 18.706 1.00 86.94 95 LEU A C 1
ATOM 727 O O . LEU A 1 95 ? -2.989 2.929 18.875 1.00 86.94 95 LEU A O 1
ATOM 731 N N . THR A 1 96 ? -5.169 2.777 19.416 1.00 86.44 96 THR A N 1
ATOM 732 C CA . THR A 1 96 ? -4.980 1.684 20.379 1.00 86.44 96 THR A CA 1
ATOM 733 C C . THR A 1 96 ? -4.614 0.382 19.668 1.00 86.44 96 THR A C 1
ATOM 735 O O . THR A 1 96 ? -5.049 0.125 18.544 1.00 86.44 96 THR A O 1
ATOM 738 N N . GLN A 1 97 ? -3.855 -0.489 20.336 1.00 83.12 97 GLN A N 1
ATOM 739 C CA . GLN A 1 97 ? -3.472 -1.789 19.772 1.00 83.12 97 GLN A CA 1
ATOM 740 C C . GLN A 1 97 ? -4.674 -2.646 19.310 1.00 83.12 97 GLN A C 1
ATOM 742 O O . GLN A 1 97 ? -4.607 -3.190 18.207 1.00 83.12 97 GLN A O 1
ATOM 747 N N . PRO A 1 98 ? -5.788 -2.756 20.068 1.00 83.12 98 PRO A N 1
ATOM 748 C CA . PRO A 1 98 ? -6.998 -3.423 19.585 1.00 83.12 98 PRO A CA 1
ATOM 749 C C . PRO A 1 98 ? -7.548 -2.838 18.282 1.00 83.12 98 PRO A C 1
ATOM 751 O O . PRO A 1 98 ? -7.917 -3.597 17.390 1.00 83.12 98 PRO A O 1
ATOM 754 N N . ALA A 1 99 ? -7.594 -1.505 18.161 1.00 90.00 99 ALA A N 1
ATOM 755 C CA . ALA A 1 99 ? -8.113 -0.844 16.969 1.00 90.00 99 ALA A CA 1
ATOM 756 C C . ALA A 1 99 ? -7.250 -1.162 15.745 1.00 90.00 99 ALA A C 1
ATOM 758 O O . ALA A 1 99 ? -7.787 -1.540 14.710 1.00 90.00 99 ALA A O 1
ATOM 759 N N . LYS A 1 100 ? -5.920 -1.103 15.887 1.00 90.31 100 LYS A N 1
ATOM 760 C CA . LYS A 1 100 ? -4.972 -1.468 14.822 1.00 90.31 100 LYS A CA 1
ATOM 761 C C . LYS A 1 100 ? -5.201 -2.888 14.309 1.00 90.31 100 LYS A C 1
ATOM 763 O O . LYS A 1 100 ? -5.335 -3.100 13.112 1.00 90.31 100 LYS A O 1
ATOM 768 N N . LEU A 1 101 ? -5.309 -3.850 15.225 1.00 86.75 101 LEU A N 1
ATOM 769 C CA . LEU A 1 101 ? -5.496 -5.265 14.891 1.00 86.75 101 LEU A CA 1
ATOM 770 C C . LEU A 1 101 ? -6.835 -5.532 14.194 1.00 86.75 101 LEU A C 1
ATOM 772 O O . LEU A 1 101 ? -6.896 -6.316 13.250 1.00 86.75 101 LEU A O 1
ATOM 776 N N . LEU A 1 102 ? -7.904 -4.875 14.645 1.00 89.81 102 LEU A N 1
ATOM 777 C CA . LEU A 1 102 ? -9.224 -4.988 14.029 1.00 89.81 102 LEU A CA 1
ATOM 778 C C . LEU A 1 102 ? -9.270 -4.343 12.642 1.00 89.81 102 LEU A C 1
ATOM 780 O O . LEU A 1 102 ? -9.824 -4.945 11.729 1.00 89.81 102 LEU A O 1
ATOM 784 N N . LEU A 1 103 ? -8.669 -3.162 12.475 1.00 94.25 103 LEU A N 1
ATOM 785 C CA . LEU A 1 103 ? -8.577 -2.477 11.183 1.00 94.25 103 LEU A CA 1
ATOM 786 C C . LEU A 1 103 ? -7.733 -3.262 10.182 1.00 94.25 103 LEU A C 1
ATOM 788 O O . LEU A 1 103 ? -8.145 -3.418 9.041 1.00 94.25 103 LEU A O 1
ATOM 792 N N . ASN A 1 104 ? -6.597 -3.806 10.618 1.00 92.25 104 ASN A N 1
ATOM 793 C CA . ASN A 1 104 ? -5.750 -4.659 9.792 1.00 92.25 104 ASN A CA 1
ATOM 794 C C . ASN A 1 104 ? -6.510 -5.901 9.304 1.00 92.25 104 ASN A C 1
ATOM 796 O O . ASN A 1 104 ? -6.543 -6.183 8.110 1.00 92.25 104 ASN A O 1
ATOM 800 N N . ARG A 1 105 ? -7.195 -6.599 10.217 1.00 89.25 105 ARG A N 1
ATOM 801 C CA . ARG A 1 105 ? -7.983 -7.786 9.874 1.00 89.25 105 ARG A CA 1
ATOM 802 C C . ARG A 1 105 ? -9.192 -7.476 8.994 1.00 89.25 105 ARG A C 1
ATOM 804 O O . ARG A 1 105 ? -9.537 -8.275 8.133 1.00 89.25 105 ARG A O 1
ATOM 811 N N . TRP A 1 106 ? -9.868 -6.355 9.228 1.00 94.19 106 TRP A N 1
ATOM 812 C CA . TRP A 1 106 ? -10.936 -5.928 8.330 1.00 94.19 106 TRP A CA 1
ATOM 813 C C . TRP A 1 106 ? -10.354 -5.606 6.954 1.00 94.19 106 TRP A C 1
ATOM 815 O O . TRP A 1 106 ? -10.875 -6.081 5.957 1.00 94.19 106 TRP A O 1
ATOM 825 N N . GLY A 1 107 ? -9.213 -4.916 6.913 1.00 93.94 107 GLY A N 1
ATOM 826 C CA . GLY A 1 107 ? -8.498 -4.569 5.691 1.00 93.94 107 GLY A CA 1
ATOM 827 C C . GLY A 1 107 ? -8.131 -5.761 4.808 1.00 93.94 107 GLY A C 1
ATOM 828 O O . GLY A 1 107 ? -8.245 -5.662 3.593 1.00 93.94 107 GLY A O 1
ATOM 829 N N . SER A 1 108 ? -7.746 -6.896 5.402 1.00 91.19 108 SER A N 1
ATOM 830 C CA . SER A 1 108 ? -7.450 -8.124 4.646 1.00 91.19 108 SER A CA 1
ATOM 831 C C . SER A 1 108 ? -8.678 -8.824 4.058 1.00 91.19 108 SER A C 1
ATOM 833 O O . SER A 1 108 ? -8.520 -9.725 3.246 1.00 91.19 108 SER A O 1
ATOM 835 N N . GLU A 1 109 ? -9.887 -8.487 4.504 1.00 90.62 109 GLU A N 1
ATOM 836 C CA . GLU A 1 109 ? -11.125 -9.142 4.053 1.00 90.62 109 GLU A CA 1
ATOM 837 C C . GLU A 1 109 ? -11.982 -8.204 3.191 1.00 90.62 109 GLU A C 1
ATOM 839 O O . GLU A 1 109 ? -12.602 -8.638 2.226 1.00 90.62 109 GLU A O 1
ATOM 844 N N . ASP A 1 110 ? -12.032 -6.920 3.556 1.00 94.69 110 ASP A N 1
ATOM 845 C CA . ASP A 1 110 ? -12.793 -5.862 2.891 1.00 94.69 110 ASP A CA 1
ATOM 846 C C . ASP A 1 110 ? -12.125 -4.500 3.161 1.00 94.69 110 ASP A C 1
ATOM 848 O O . ASP A 1 110 ? -12.502 -3.737 4.061 1.00 94.69 110 ASP A O 1
ATOM 852 N N . GLY A 1 111 ? -11.054 -4.233 2.411 1.00 95.19 111 GLY A N 1
ATOM 853 C CA . GLY A 1 111 ? -10.241 -3.028 2.562 1.00 95.19 111 GLY A CA 1
ATOM 854 C C . GLY A 1 111 ? -10.971 -1.732 2.227 1.00 95.19 111 GLY A C 1
ATOM 855 O O . GLY A 1 111 ? -10.731 -0.717 2.889 1.00 95.19 111 GLY A O 1
ATOM 856 N N . GLU A 1 112 ? -11.910 -1.766 1.282 1.00 96.12 112 GLU A N 1
ATOM 857 C CA . GLU A 1 112 ? -12.722 -0.606 0.916 1.00 96.12 112 GLU A CA 1
ATOM 858 C C . GLU A 1 112 ? -13.669 -0.227 2.061 1.00 96.12 112 GLU A C 1
ATOM 860 O O . GLU A 1 112 ? -13.637 0.914 2.529 1.00 96.12 112 GLU A O 1
ATOM 865 N N . ALA A 1 113 ? -14.434 -1.181 2.608 1.00 95.50 113 ALA A N 1
ATOM 866 C CA . ALA A 1 113 ? -15.327 -0.897 3.731 1.00 95.50 113 ALA A CA 1
ATOM 867 C C . ALA A 1 113 ? -14.564 -0.446 4.987 1.00 95.50 113 ALA A C 1
ATOM 869 O O . ALA A 1 113 ? -15.002 0.478 5.681 1.00 95.50 113 ALA A O 1
ATOM 870 N N . ALA A 1 114 ? -13.409 -1.059 5.273 1.00 96.50 114 ALA A N 1
ATOM 871 C CA . ALA A 1 114 ? -12.556 -0.656 6.390 1.00 96.50 114 ALA A CA 1
ATOM 872 C C . ALA A 1 114 ? -12.047 0.786 6.225 1.00 96.50 114 ALA A C 1
ATOM 874 O O . ALA A 1 114 ? -12.024 1.559 7.188 1.00 96.50 114 ALA A O 1
ATOM 875 N N . THR A 1 115 ? -11.668 1.157 5.002 1.00 96.81 115 THR A N 1
ATOM 876 C CA . THR A 1 115 ? -11.197 2.498 4.639 1.00 96.81 115 THR A CA 1
ATOM 877 C C . THR A 1 115 ? -12.310 3.536 4.775 1.00 96.81 115 THR A C 1
ATOM 879 O O . THR A 1 115 ? -12.107 4.557 5.436 1.00 96.81 115 THR A O 1
ATOM 882 N N . GLU A 1 116 ? -13.496 3.275 4.221 1.00 95.88 116 GLU A N 1
ATOM 883 C CA . GLU A 1 116 ? -14.658 4.168 4.331 1.00 95.88 116 GLU A CA 1
ATOM 884 C C . GLU A 1 116 ? -15.055 4.392 5.794 1.00 95.88 116 GLU A C 1
ATOM 886 O O . GLU A 1 116 ? -15.234 5.527 6.250 1.00 95.88 116 GLU A O 1
ATOM 891 N N . TRP A 1 117 ? -15.100 3.318 6.586 1.00 96.25 117 TRP A N 1
ATOM 892 C CA . TRP A 1 117 ? -15.358 3.424 8.019 1.00 96.25 117 TRP A CA 1
ATOM 893 C C . TRP A 1 117 ? -14.281 4.263 8.726 1.00 96.25 117 TRP A C 1
ATOM 895 O O . TRP A 1 117 ? -14.597 5.191 9.480 1.00 96.25 117 TRP A O 1
ATOM 905 N N . ALA A 1 118 ? -12.998 3.991 8.469 1.00 96.31 118 ALA A N 1
ATOM 906 C CA . ALA A 1 118 ? -11.900 4.734 9.080 1.00 96.31 118 ALA A CA 1
ATOM 907 C C . ALA A 1 118 ? -11.964 6.224 8.718 1.00 96.31 118 ALA A C 1
ATOM 909 O O . ALA A 1 118 ? -11.798 7.081 9.590 1.00 96.31 118 ALA A O 1
ATOM 910 N N . TRP A 1 119 ? -12.290 6.557 7.472 1.00 95.12 119 TRP A N 1
ATOM 911 C CA . TRP A 1 119 ? -12.492 7.935 7.051 1.00 95.12 119 TRP A CA 1
ATOM 912 C C . TRP A 1 119 ? -13.624 8.619 7.825 1.00 95.12 119 TRP A C 1
ATOM 914 O O . TRP A 1 119 ? -13.453 9.730 8.338 1.00 95.12 119 TRP A O 1
ATOM 924 N N . ILE A 1 120 ? -14.773 7.954 7.971 1.00 94.00 120 ILE A N 1
ATOM 925 C CA . ILE A 1 120 ? -15.938 8.479 8.698 1.00 94.00 120 ILE A CA 1
ATOM 926 C C . ILE A 1 120 ? -15.612 8.744 10.173 1.00 94.00 120 ILE A C 1
ATOM 928 O O . ILE A 1 120 ? -15.954 9.802 10.707 1.00 94.00 120 ILE A O 1
ATOM 932 N N . HIS A 1 121 ? -14.920 7.817 10.833 1.00 93.56 121 HIS A N 1
ATOM 933 C CA . HIS A 1 121 ? -14.784 7.831 12.290 1.00 93.56 121 HIS A CA 1
ATOM 934 C C . HIS A 1 121 ? -13.463 8.418 12.812 1.00 93.56 121 HIS A C 1
ATOM 936 O O . HIS A 1 121 ? -13.399 8.842 13.976 1.00 93.56 121 HIS A O 1
ATOM 942 N N . LEU A 1 122 ? -12.408 8.457 11.990 1.00 92.88 122 LEU A N 1
ATOM 943 C CA . LEU A 1 122 ? -11.042 8.757 12.439 1.00 92.88 122 LEU A CA 1
ATOM 944 C C . LEU A 1 122 ? -10.436 10.026 11.830 1.00 92.88 122 LEU A C 1
ATOM 946 O O . LEU A 1 122 ? -9.526 10.594 12.445 1.00 92.88 122 LEU A O 1
ATOM 950 N N . ARG A 1 123 ? -10.961 10.553 10.712 1.00 90.06 123 ARG A N 1
ATOM 951 C CA . ARG A 1 123 ? -10.415 11.778 10.089 1.00 90.06 123 ARG A CA 1
ATOM 952 C C . ARG A 1 123 ? -10.472 12.995 11.015 1.00 90.06 123 ARG A C 1
ATOM 954 O O . ARG A 1 123 ? -9.465 13.662 11.233 1.00 90.06 123 ARG A O 1
ATOM 961 N N . MET A 1 124 ? -11.605 13.202 11.692 1.00 88.19 124 MET A N 1
ATOM 962 C CA . MET A 1 124 ? -11.796 14.311 12.642 1.00 88.19 124 MET A CA 1
ATOM 963 C C . MET A 1 124 ? -10.991 14.142 13.937 1.00 88.19 124 MET A C 1
ATOM 965 O O . MET A 1 124 ? -10.925 15.057 14.755 1.00 88.19 124 MET A O 1
ATOM 969 N N . LYS A 1 125 ? -10.378 12.971 14.139 1.00 88.06 125 LYS A N 1
ATOM 970 C CA . LYS A 1 125 ? -9.492 12.678 15.271 1.00 88.06 125 LYS A CA 1
ATOM 971 C C . LYS A 1 125 ? -8.010 12.783 14.902 1.00 88.06 125 LYS A C 1
ATOM 973 O O . LYS A 1 125 ? -7.184 12.522 15.778 1.00 88.06 125 LYS A O 1
ATOM 978 N N . GLN A 1 126 ? -7.698 13.159 13.654 1.00 87.50 126 GLN A N 1
ATOM 979 C CA . GLN A 1 126 ? -6.356 13.120 13.055 1.00 87.50 126 GLN A CA 1
ATOM 980 C C . GLN A 1 126 ? -5.716 11.725 13.110 1.00 87.50 126 GLN A C 1
ATOM 982 O O . GLN A 1 126 ? -4.513 11.595 13.278 1.00 87.50 126 GLN A O 1
ATOM 987 N N . LEU A 1 127 ? -6.532 10.674 13.004 1.00 91.00 127 LEU A N 1
ATOM 988 C CA . LEU A 1 127 ? -6.072 9.280 13.034 1.00 91.00 127 LEU A CA 1
ATOM 989 C C . LEU A 1 127 ? -6.262 8.578 11.684 1.00 91.00 127 LEU A C 1
ATOM 991 O O . LEU A 1 127 ? -6.084 7.369 11.599 1.00 91.00 127 LEU A O 1
ATOM 995 N N . TRP A 1 128 ? -6.644 9.321 10.640 1.00 92.44 128 TRP A N 1
ATOM 996 C CA . TRP A 1 128 ? -6.861 8.782 9.295 1.00 92.44 128 TRP A CA 1
ATOM 997 C C . TRP A 1 128 ? -5.604 8.105 8.740 1.00 92.44 128 TRP A C 1
ATOM 999 O O . TRP A 1 128 ? -5.653 6.928 8.397 1.00 92.44 128 TRP A O 1
ATOM 1009 N N . HIS A 1 129 ? -4.479 8.824 8.719 1.00 91.88 129 HIS A N 1
ATOM 1010 C CA . HIS A 1 129 ? -3.214 8.299 8.208 1.00 91.88 129 HIS A CA 1
ATOM 1011 C C . HIS A 1 129 ? -2.800 7.023 8.950 1.00 91.88 129 HIS A C 1
ATOM 1013 O O . HIS A 1 129 ? -2.532 6.000 8.326 1.00 91.88 129 HIS A O 1
ATOM 1019 N N . ASP A 1 130 ? -2.811 7.065 10.285 1.00 91.88 130 ASP A N 1
ATOM 1020 C CA . ASP A 1 130 ? -2.484 5.911 11.124 1.00 91.88 130 ASP A CA 1
ATOM 1021 C C . ASP A 1 130 ? -3.401 4.721 10.833 1.00 91.88 130 ASP A C 1
ATOM 1023 O O . ASP A 1 130 ? -2.922 3.599 10.724 1.00 91.88 130 ASP A O 1
ATOM 1027 N N . ALA A 1 131 ? -4.707 4.950 10.673 1.00 94.94 131 ALA A N 1
ATOM 1028 C CA . ALA A 1 131 ? -5.662 3.892 10.359 1.00 94.94 131 ALA A CA 1
ATOM 1029 C C . ALA A 1 131 ? -5.382 3.258 9.001 1.00 94.94 131 ALA A C 1
ATOM 1031 O O . ALA A 1 131 ? -5.319 2.034 8.892 1.00 94.94 131 ALA A O 1
ATOM 1032 N N . PHE A 1 132 ? -5.164 4.083 7.979 1.00 96.19 132 PHE A N 1
ATOM 1033 C CA . PHE A 1 132 ? -4.892 3.589 6.639 1.00 96.19 132 PHE A CA 1
ATOM 1034 C C . PHE A 1 132 ? -3.557 2.835 6.561 1.00 96.19 132 PHE A C 1
ATOM 1036 O O . PHE A 1 132 ? -3.454 1.858 5.827 1.00 96.19 132 PHE A O 1
ATOM 1043 N N . VAL A 1 133 ? -2.552 3.201 7.365 1.00 94.38 133 VAL A N 1
ATOM 1044 C CA . VAL A 1 133 ? -1.285 2.451 7.461 1.00 94.38 133 VAL A CA 1
ATOM 1045 C C . VAL A 1 133 ? -1.462 1.051 8.066 1.00 94.38 133 VAL A C 1
ATOM 1047 O O . VAL A 1 133 ? -0.648 0.175 7.785 1.00 94.38 133 VAL A O 1
ATOM 1050 N N . GLU A 1 134 ? -2.522 0.804 8.837 1.00 94.56 134 GLU A N 1
ATOM 1051 C CA . GLU A 1 134 ? -2.844 -0.538 9.343 1.00 94.56 134 GLU A CA 1
ATOM 1052 C C . GLU A 1 134 ? -3.708 -1.342 8.348 1.00 94.56 134 GLU A C 1
ATOM 1054 O O . GLU A 1 134 ? -3.542 -2.560 8.249 1.00 94.56 134 GLU A O 1
ATOM 1059 N N . ILE A 1 135 ? -4.597 -0.672 7.597 1.00 96.62 135 ILE A N 1
ATOM 1060 C CA . ILE A 1 135 ? -5.508 -1.274 6.599 1.00 96.62 135 ILE A CA 1
ATOM 1061 C C . ILE A 1 135 ? -4.773 -1.605 5.295 1.00 96.62 135 ILE A C 1
ATOM 1063 O O . ILE A 1 135 ? -4.806 -2.738 4.823 1.00 96.62 135 ILE A O 1
ATOM 1067 N N . GLY A 1 136 ? -4.100 -0.612 4.714 1.00 94.94 136 GLY A N 1
ATOM 1068 C CA . GLY A 1 136 ? -3.512 -0.656 3.380 1.00 94.94 136 GLY A CA 1
ATOM 1069 C C . GLY A 1 136 ? -2.568 -1.833 3.109 1.00 94.94 136 GLY A C 1
ATOM 1070 O O . GLY A 1 136 ? -2.752 -2.484 2.085 1.00 94.94 136 GLY A O 1
ATOM 1071 N N . PRO A 1 137 ? -1.603 -2.186 3.984 1.00 94.38 137 PRO A N 1
ATOM 1072 C CA . PRO A 1 137 ? -0.738 -3.337 3.728 1.00 94.38 137 PRO A CA 1
ATOM 1073 C C . PRO A 1 137 ? -1.488 -4.674 3.810 1.00 94.38 137 PRO A C 1
ATOM 1075 O O . PRO A 1 137 ? -1.126 -5.611 3.105 1.00 94.38 137 PRO A O 1
ATOM 1078 N N . ALA A 1 138 ? -2.525 -4.778 4.649 1.00 92.06 138 ALA A N 1
ATOM 1079 C CA . ALA A 1 138 ? -3.355 -5.979 4.723 1.00 92.06 138 ALA A CA 1
ATOM 1080 C C . ALA A 1 138 ? -4.227 -6.136 3.474 1.00 92.06 138 ALA A C 1
ATOM 1082 O O . ALA A 1 138 ? -4.352 -7.243 2.956 1.00 92.06 138 ALA A O 1
ATOM 1083 N N . TRP A 1 139 ? -4.770 -5.025 2.973 1.00 96.56 139 TRP A N 1
ATOM 1084 C CA . TRP A 1 139 ? -5.506 -5.000 1.716 1.00 96.56 139 TRP A CA 1
ATOM 1085 C C . TRP A 1 139 ? -4.594 -5.343 0.537 1.00 96.56 139 TRP A C 1
ATOM 1087 O O . TRP A 1 139 ? -4.912 -6.253 -0.214 1.00 96.56 139 TRP A O 1
ATOM 1097 N N . ALA A 1 140 ? -3.419 -4.712 0.429 1.00 93.81 140 ALA A N 1
ATOM 1098 C CA . ALA A 1 140 ? -2.448 -4.999 -0.631 1.00 93.81 140 ALA A CA 1
ATOM 1099 C C . ALA A 1 140 ? -2.084 -6.488 -0.704 1.00 93.81 140 ALA A C 1
ATOM 1101 O O . ALA A 1 140 ? -1.971 -7.044 -1.787 1.00 93.81 140 ALA A O 1
ATOM 1102 N N . TRP A 1 141 ? -1.925 -7.129 0.458 1.00 92.31 141 TRP A N 1
ATOM 1103 C CA . TRP A 1 141 ? -1.613 -8.551 0.545 1.00 92.31 141 TRP A CA 1
ATOM 1104 C C . TRP A 1 141 ? -2.777 -9.459 0.123 1.00 92.31 141 TRP A C 1
ATOM 1106 O O . TRP A 1 141 ? -2.554 -10.535 -0.427 1.00 92.31 141 TRP A O 1
ATOM 1116 N N . ALA A 1 142 ? -4.015 -9.071 0.433 1.00 91.12 142 ALA A N 1
ATOM 1117 C CA . ALA A 1 142 ? -5.194 -9.897 0.182 1.00 91.12 142 ALA A CA 1
ATOM 1118 C C . ALA A 1 142 ? -5.808 -9.687 -1.213 1.00 91.12 142 ALA A C 1
ATOM 1120 O O . ALA A 1 142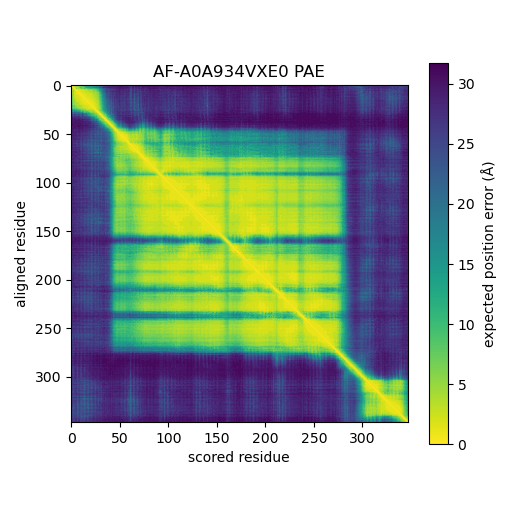 ? -6.277 -10.647 -1.821 1.00 91.12 142 ALA A O 1
ATOM 1121 N N . ASP A 1 143 ? -5.814 -8.444 -1.693 1.00 95.75 143 ASP A N 1
ATOM 1122 C CA . ASP A 1 143 ? -6.429 -7.995 -2.944 1.00 95.75 143 ASP A CA 1
ATOM 1123 C C . ASP A 1 143 ? -5.666 -6.767 -3.501 1.00 95.75 143 ASP A C 1
ATOM 1125 O O . ASP A 1 143 ? -6.100 -5.616 -3.341 1.00 95.75 143 ASP A O 1
ATOM 1129 N N . PRO A 1 144 ? -4.484 -6.985 -4.113 1.00 95.00 144 PRO A N 1
ATOM 1130 C CA . PRO A 1 144 ? -3.664 -5.905 -4.656 1.00 95.00 144 PRO A CA 1
ATOM 1131 C C . PRO A 1 144 ? -4.356 -5.168 -5.809 1.00 95.00 144 PRO A C 1
ATOM 1133 O O . PRO A 1 144 ? -4.214 -3.947 -5.925 1.00 95.00 144 PRO A O 1
ATOM 1136 N N . GLU A 1 145 ? -5.133 -5.865 -6.646 1.00 96.31 145 GLU A N 1
ATOM 1137 C CA . GLU A 1 145 ? -5.919 -5.252 -7.718 1.00 96.31 145 GLU A CA 1
ATOM 1138 C C . GLU A 1 145 ? -6.991 -4.308 -7.171 1.00 96.31 145 GLU A C 1
ATOM 1140 O O . GLU A 1 145 ? -7.127 -3.189 -7.677 1.00 96.31 145 GLU A O 1
ATOM 1145 N N . GLY A 1 146 ? -7.731 -4.725 -6.139 1.00 96.19 146 GLY A N 1
ATOM 1146 C CA . GLY A 1 146 ? -8.743 -3.894 -5.493 1.00 96.19 146 GLY A CA 1
ATOM 1147 C C . GLY A 1 146 ? -8.147 -2.641 -4.863 1.00 96.19 146 GLY A C 1
ATOM 1148 O O . GLY A 1 146 ? -8.649 -1.541 -5.109 1.00 96.19 146 GLY A O 1
ATOM 1149 N N . LEU A 1 147 ? -7.025 -2.769 -4.142 1.00 97.00 147 LEU A N 1
ATOM 1150 C CA . LEU A 1 147 ? -6.325 -1.608 -3.585 1.00 97.00 147 LEU A CA 1
ATOM 1151 C C . LEU A 1 147 ? -5.851 -0.654 -4.691 1.00 97.00 147 LEU A C 1
ATOM 1153 O O . LEU A 1 147 ? -6.016 0.561 -4.567 1.00 97.00 147 LEU A O 1
ATOM 1157 N N . ALA A 1 148 ? -5.266 -1.180 -5.770 1.00 96.44 148 ALA A N 1
ATOM 1158 C CA . ALA A 1 148 ? -4.791 -0.364 -6.884 1.00 96.44 148 ALA A CA 1
ATOM 1159 C C . ALA A 1 148 ? -5.946 0.371 -7.585 1.00 96.44 148 ALA A C 1
ATOM 1161 O O . ALA A 1 148 ? -5.848 1.573 -7.841 1.00 96.44 148 ALA A O 1
ATOM 1162 N N . ALA A 1 149 ? -7.053 -0.325 -7.861 1.00 96.44 149 ALA A N 1
ATOM 1163 C CA . ALA A 1 149 ? -8.241 0.260 -8.476 1.00 96.44 149 ALA A CA 1
ATOM 1164 C C . ALA A 1 149 ? -8.840 1.368 -7.598 1.00 96.44 149 ALA A C 1
ATOM 1166 O O . ALA A 1 149 ? -9.097 2.475 -8.082 1.00 96.44 149 ALA A O 1
ATOM 1167 N N . TRP A 1 150 ? -8.991 1.102 -6.300 1.00 96.44 150 TRP A N 1
ATOM 1168 C CA . TRP A 1 150 ? -9.460 2.094 -5.341 1.00 96.44 150 TRP A CA 1
ATOM 1169 C C . TRP A 1 150 ? -8.528 3.311 -5.301 1.00 96.44 150 TRP A C 1
ATOM 1171 O O . TRP A 1 150 ? -8.994 4.438 -5.464 1.00 96.44 150 TRP A O 1
ATOM 1181 N N . ALA A 1 151 ? -7.210 3.107 -5.203 1.00 95.25 151 ALA A N 1
ATOM 1182 C CA . ALA A 1 151 ? -6.232 4.193 -5.135 1.00 95.25 151 ALA A CA 1
ATOM 1183 C C . ALA A 1 151 ? -6.229 5.087 -6.387 1.00 95.25 151 ALA A C 1
ATOM 1185 O O . ALA A 1 151 ? -6.102 6.301 -6.260 1.00 95.25 151 ALA A O 1
ATOM 1186 N N . ILE A 1 152 ? -6.410 4.510 -7.582 1.00 92.56 152 ILE A N 1
ATOM 1187 C CA . ILE A 1 152 ? -6.487 5.256 -8.852 1.00 92.56 152 ILE A CA 1
ATOM 1188 C C . ILE A 1 152 ? -7.742 6.135 -8.918 1.00 92.56 152 ILE A C 1
ATOM 1190 O O . ILE A 1 152 ? -7.709 7.227 -9.482 1.00 92.56 152 ILE A O 1
ATOM 1194 N N . THR A 1 153 ? -8.863 5.656 -8.377 1.00 91.50 153 THR A N 1
ATOM 1195 C CA . THR A 1 153 ? -10.138 6.397 -8.401 1.00 91.50 153 THR A CA 1
ATOM 1196 C C . THR A 1 153 ? -10.300 7.371 -7.236 1.00 91.50 153 THR A C 1
ATOM 1198 O O . THR A 1 153 ? -11.110 8.296 -7.315 1.00 91.50 153 THR A O 1
ATOM 1201 N N . THR A 1 154 ? -9.526 7.186 -6.168 1.00 91.50 154 THR A N 1
ATOM 1202 C CA . THR A 1 154 ? -9.587 8.013 -4.964 1.00 91.50 154 THR A CA 1
ATOM 1203 C C . THR A 1 154 ? -8.873 9.337 -5.187 1.00 91.50 154 THR A C 1
ATOM 1205 O O . THR A 1 154 ? -7.780 9.396 -5.749 1.00 91.50 154 THR A O 1
ATOM 1208 N N . GLN A 1 155 ? -9.481 10.426 -4.717 1.00 82.88 155 GLN A N 1
ATOM 1209 C CA . GLN A 1 155 ? -8.910 11.755 -4.879 1.00 82.88 155 GLN A CA 1
ATOM 1210 C C . GLN A 1 155 ? -7.547 11.855 -4.175 1.00 82.88 155 GLN A C 1
ATOM 1212 O O . GLN A 1 155 ? -7.440 11.695 -2.956 1.00 82.88 155 GLN A O 1
ATOM 1217 N N . CYS A 1 156 ? -6.513 12.177 -4.952 1.00 80.69 156 CYS A N 1
ATOM 1218 C CA . CYS A 1 156 ? -5.215 12.576 -4.427 1.00 80.69 156 CYS A CA 1
ATOM 1219 C C . CYS A 1 156 ? -5.288 14.023 -3.931 1.00 80.69 156 CYS A C 1
ATOM 1221 O O . CYS A 1 156 ? -5.761 14.917 -4.640 1.00 80.69 156 CYS A O 1
ATOM 1223 N N . PHE A 1 157 ? -4.822 14.249 -2.708 1.00 72.56 157 PHE A N 1
ATOM 1224 C CA . PHE A 1 157 ? -4.691 15.574 -2.126 1.00 72.56 157 PHE A CA 1
ATOM 1225 C C . PHE A 1 157 ? -3.237 16.039 -2.242 1.00 72.56 157 PHE A C 1
ATOM 1227 O O . PHE A 1 157 ? -2.337 15.444 -1.647 1.00 72.56 157 PHE A O 1
ATOM 1234 N N . ASP A 1 158 ? -3.035 17.094 -3.030 1.00 64.94 158 ASP A N 1
ATOM 1235 C CA . ASP A 1 158 ? -1.739 17.719 -3.291 1.00 64.94 158 ASP A CA 1
ATOM 1236 C C . ASP A 1 158 ? -1.655 19.030 -2.494 1.00 64.94 158 ASP A C 1
ATOM 1238 O O . ASP A 1 158 ? -1.886 20.116 -3.025 1.00 64.94 158 ASP A O 1
ATOM 1242 N N . ASP A 1 159 ? -1.419 18.930 -1.182 1.00 59.38 159 ASP A N 1
ATOM 1243 C CA . ASP A 1 159 ? -0.781 20.043 -0.477 1.00 59.38 159 ASP A CA 1
ATOM 1244 C C . ASP A 1 159 ? 0.720 19.871 -0.692 1.00 59.38 159 ASP A C 1
ATOM 1246 O O . ASP A 1 159 ? 1.281 18.801 -0.459 1.00 59.38 159 ASP A O 1
ATOM 1250 N N . SER A 1 160 ? 1.373 20.926 -1.169 1.00 52.94 160 SER A N 1
ATOM 1251 C CA . SER A 1 160 ? 2.786 20.922 -1.566 1.00 52.94 160 SER A CA 1
ATOM 1252 C C . SER A 1 160 ? 3.769 20.631 -0.424 1.00 52.94 160 SER A C 1
ATOM 1254 O O . SER A 1 160 ? 4.968 20.506 -0.670 1.00 52.94 160 SER A O 1
ATOM 1256 N N . ASP A 1 161 ? 3.271 20.526 0.805 1.00 51.47 161 ASP A N 1
ATOM 1257 C CA . ASP A 1 161 ? 4.018 20.098 1.977 1.00 51.47 161 ASP A CA 1
ATOM 1258 C C . ASP A 1 161 ? 3.569 18.681 2.357 1.00 51.47 161 ASP A C 1
ATOM 1260 O O . ASP A 1 161 ? 2.369 18.414 2.397 1.00 51.47 161 ASP A O 1
ATOM 1264 N N . ASP A 1 162 ? 4.513 17.808 2.741 1.00 52.09 162 ASP A N 1
ATOM 1265 C CA . ASP A 1 162 ? 4.316 16.466 3.347 1.00 52.09 162 ASP A CA 1
ATOM 1266 C C . ASP A 1 162 ? 3.488 16.484 4.666 1.00 52.09 162 ASP A C 1
ATOM 1268 O O . ASP A 1 162 ? 3.590 15.611 5.531 1.00 52.09 162 ASP A O 1
ATOM 1272 N N . SER A 1 163 ? 2.697 17.530 4.871 1.00 58.03 163 SER A N 1
ATOM 1273 C CA . SER A 1 163 ? 1.786 17.740 5.970 1.00 58.03 163 SER A CA 1
ATOM 1274 C C . SER A 1 163 ? 0.598 16.784 5.901 1.00 58.03 163 SER A C 1
ATOM 1276 O O . SER A 1 163 ? -0.068 16.627 4.880 1.00 58.03 163 SER A O 1
ATOM 1278 N N . PHE A 1 164 ? 0.329 16.156 7.042 1.00 70.56 164 PHE A N 1
ATOM 1279 C CA . PHE A 1 164 ? -0.885 15.390 7.278 1.00 70.56 164 PHE A CA 1
ATOM 1280 C C . PHE A 1 164 ? -2.133 16.242 7.024 1.00 70.56 164 PHE A C 1
ATOM 1282 O O . PHE A 1 164 ? -2.148 17.444 7.309 1.00 70.56 164 PHE A O 1
ATOM 1289 N N . LEU A 1 165 ? -3.209 15.591 6.583 1.00 74.75 165 LEU A N 1
ATOM 1290 C CA . LEU A 1 165 ? -4.518 16.182 6.351 1.00 74.75 165 LEU A CA 1
ATOM 1291 C C . LEU A 1 165 ? -4.947 17.026 7.557 1.00 74.75 165 LEU A C 1
ATOM 1293 O O . LEU A 1 165 ? -5.172 16.525 8.667 1.00 74.75 165 LEU A O 1
ATOM 1297 N N . SER A 1 166 ? -5.089 18.331 7.333 1.00 79.19 166 SER A N 1
ATOM 1298 C CA . SER A 1 166 ? -5.537 19.244 8.380 1.00 79.19 166 SER A CA 1
ATOM 1299 C C . SER A 1 166 ? -6.978 18.936 8.806 1.00 79.19 166 SER A C 1
ATOM 1301 O O . SER A 1 166 ? -7.801 18.471 8.015 1.00 79.19 166 SER A O 1
ATOM 1303 N N . LEU A 1 167 ? -7.325 19.250 10.060 1.00 82.38 167 LEU A N 1
ATOM 1304 C CA . LEU A 1 167 ? -8.694 19.063 10.567 1.00 82.38 167 LEU A CA 1
ATOM 1305 C C . LEU A 1 167 ? -9.732 19.844 9.759 1.00 82.38 167 LEU A C 1
ATOM 1307 O O . LEU A 1 167 ? -10.829 19.342 9.533 1.00 82.38 167 LEU A O 1
ATOM 1311 N N . ALA A 1 168 ? -9.386 21.062 9.333 1.00 81.88 168 ALA A N 1
ATOM 1312 C CA . ALA A 1 168 ? -10.263 21.886 8.512 1.00 81.88 168 ALA A CA 1
ATOM 1313 C C . ALA A 1 168 ? -10.562 21.189 7.180 1.00 81.88 168 ALA A C 1
ATOM 1315 O O . ALA A 1 168 ? -11.722 21.061 6.802 1.00 81.88 168 ALA A O 1
ATOM 1316 N N . LYS A 1 169 ? -9.529 20.645 6.527 1.00 80.50 169 LYS A N 1
ATOM 1317 C CA . LYS A 1 169 ? -9.689 19.943 5.255 1.00 80.50 169 LYS A CA 1
ATOM 1318 C C . LYS A 1 169 ? -10.451 18.628 5.402 1.00 80.50 169 LYS A C 1
ATOM 1320 O O . LYS A 1 169 ? -11.361 18.363 4.624 1.00 80.50 169 LYS A O 1
ATOM 1325 N N . GLY A 1 170 ? -10.144 17.839 6.432 1.00 81.81 170 GLY A N 1
ATOM 1326 C CA . GLY A 1 170 ? -10.878 16.606 6.726 1.00 81.81 170 GLY A CA 1
ATOM 1327 C C . GLY A 1 170 ? -12.361 16.838 7.041 1.00 81.81 170 GLY A C 1
ATOM 1328 O O . GLY A 1 170 ? -13.182 15.960 6.785 1.00 81.81 170 GLY A O 1
ATOM 1329 N N . ALA A 1 171 ? -12.730 18.015 7.553 1.00 83.69 171 ALA A N 1
ATOM 1330 C CA . ALA A 1 171 ? -14.127 18.372 7.794 1.00 83.69 171 ALA A CA 1
ATOM 1331 C C . ALA A 1 171 ? -14.903 18.706 6.508 1.00 83.69 171 ALA A C 1
ATOM 1333 O O . ALA A 1 171 ? -16.115 18.510 6.471 1.00 83.69 171 ALA A O 1
ATOM 1334 N N . GLU A 1 172 ? -14.225 19.206 5.471 1.00 86.25 172 GLU A N 1
ATOM 1335 C CA . GLU A 1 172 ? -14.839 19.601 4.192 1.00 86.25 172 GLU A CA 1
ATOM 1336 C C . GLU A 1 172 ? -15.114 18.418 3.259 1.00 86.25 172 GLU A C 1
ATOM 1338 O O . GLU A 1 172 ? -15.957 18.515 2.370 1.00 86.25 172 GLU A O 1
ATOM 1343 N N . LEU A 1 173 ? -14.375 17.323 3.424 1.00 85.69 173 LEU A N 1
ATOM 1344 C CA . LEU A 1 173 ? -14.361 16.207 2.488 1.00 85.69 173 LEU A CA 1
ATOM 1345 C C . LEU A 1 173 ? -15.274 15.071 2.970 1.00 85.69 173 LEU A C 1
ATOM 1347 O O . LEU A 1 173 ? -15.141 14.562 4.088 1.00 85.69 173 LEU A O 1
ATOM 1351 N N . GLU A 1 174 ? -16.207 14.666 2.108 1.00 87.31 174 GLU A N 1
ATOM 1352 C CA . GLU A 1 174 ? -17.170 13.593 2.396 1.00 87.31 174 GLU A CA 1
ATOM 1353 C C . GLU A 1 174 ? -16.583 12.195 2.162 1.00 87.31 174 GLU A C 1
ATOM 1355 O O . GLU A 1 174 ? -16.957 11.259 2.864 1.00 87.31 174 GLU A O 1
ATOM 1360 N N . HIS A 1 175 ? -15.608 12.076 1.259 1.00 88.38 175 HIS A N 1
ATOM 1361 C CA . HIS A 1 175 ? -15.005 10.812 0.828 1.00 88.38 175 HIS A CA 1
ATOM 1362 C C . HIS A 1 175 ? -13.529 10.711 1.222 1.00 88.38 175 HIS A C 1
ATOM 1364 O O . HIS A 1 175 ? -12.895 11.760 1.390 1.00 88.38 175 HIS A O 1
ATOM 1370 N N . PRO A 1 176 ? -12.979 9.485 1.341 1.00 91.31 176 PRO A N 1
ATOM 1371 C CA . PRO A 1 176 ? -11.558 9.273 1.576 1.00 91.31 176 PRO A CA 1
ATOM 1372 C C . PRO A 1 176 ? -10.679 10.036 0.591 1.00 91.31 176 PRO A C 1
ATOM 1374 O O . PRO A 1 176 ? -10.990 10.135 -0.596 1.00 91.31 176 PRO A O 1
ATOM 1377 N N . VAL A 1 177 ? -9.552 10.542 1.087 1.00 90.25 177 VAL A N 1
ATOM 1378 C CA . VAL A 1 177 ? -8.508 11.128 0.243 1.00 90.25 177 VAL A CA 1
ATOM 1379 C C . VAL A 1 177 ? -7.154 10.537 0.572 1.00 90.25 177 VAL A C 1
ATOM 1381 O O . VAL A 1 177 ? -6.866 10.160 1.715 1.00 90.25 177 VAL A O 1
ATOM 1384 N N . LEU A 1 178 ? -6.310 10.501 -0.450 1.00 89.06 178 LEU A N 1
ATOM 1385 C CA . LEU A 1 178 ? -4.949 10.022 -0.345 1.00 89.06 178 LEU A CA 1
ATOM 1386 C C . LEU A 1 178 ? -3.973 11.191 -0.344 1.00 89.06 178 LEU A C 1
ATOM 1388 O O . LEU A 1 178 ? -3.879 11.952 -1.302 1.00 89.06 178 LEU A O 1
ATOM 1392 N N . GLU A 1 179 ? -3.227 11.309 0.748 1.00 86.94 179 GLU A N 1
ATOM 1393 C CA . GLU A 1 179 ? -2.044 12.162 0.820 1.00 86.94 179 GLU A CA 1
ATOM 1394 C C . GLU A 1 179 ? -0.937 11.566 -0.059 1.00 86.94 179 GLU A C 1
ATOM 1396 O O . GLU A 1 179 ? -0.813 10.340 -0.170 1.00 86.94 179 GLU A O 1
ATOM 1401 N N . ARG A 1 180 ? -0.058 12.413 -0.604 1.00 82.69 180 ARG A N 1
ATOM 1402 C CA . ARG A 1 180 ? 1.095 11.971 -1.406 1.00 82.69 180 ARG A CA 1
ATOM 1403 C C . ARG A 1 180 ? 1.925 10.881 -0.716 1.00 82.69 180 ARG A C 1
ATOM 1405 O O . ARG A 1 180 ? 2.305 9.892 -1.342 1.00 82.69 180 ARG A O 1
ATOM 1412 N N . GLY A 1 181 ? 2.151 11.013 0.594 1.00 84.06 181 GLY A N 1
ATOM 1413 C CA . GLY A 1 181 ? 2.865 10.013 1.392 1.00 84.06 181 GLY A CA 1
ATOM 1414 C C . GLY A 1 181 ? 2.163 8.649 1.462 1.00 84.06 181 GLY A C 1
ATOM 1415 O O . GLY A 1 181 ? 2.839 7.617 1.491 1.00 84.06 181 GLY A O 1
ATOM 1416 N N . LEU A 1 182 ? 0.825 8.615 1.450 1.00 90.00 182 LEU A N 1
ATOM 1417 C CA . LEU A 1 182 ? 0.054 7.368 1.418 1.00 90.00 182 LEU A CA 1
ATOM 1418 C C . LEU A 1 182 ? 0.121 6.702 0.046 1.00 90.00 182 LEU A C 1
ATOM 1420 O O . LEU A 1 182 ? 0.263 5.486 -0.017 1.00 90.00 182 LEU A O 1
ATOM 1424 N N . ILE A 1 183 ? 0.114 7.474 -1.039 1.00 91.06 183 ILE A N 1
ATOM 1425 C CA . ILE A 1 183 ? 0.256 6.933 -2.399 1.00 91.06 183 ILE A CA 1
ATOM 1426 C C . ILE A 1 183 ? 1.614 6.252 -2.569 1.00 91.06 183 ILE A C 1
ATOM 1428 O O . ILE A 1 183 ? 1.688 5.112 -3.028 1.00 91.06 183 ILE A O 1
ATOM 1432 N N . SER A 1 184 ? 2.685 6.899 -2.101 1.00 88.69 184 SER A N 1
ATOM 1433 C CA . SER A 1 184 ? 4.019 6.296 -2.080 1.00 88.69 184 SER A CA 1
ATOM 1434 C C . SER A 1 184 ? 4.056 4.996 -1.268 1.00 88.69 184 SER A C 1
ATOM 1436 O O . SER A 1 184 ? 4.730 4.047 -1.663 1.00 88.69 184 SER A O 1
ATOM 1438 N N . LYS A 1 185 ? 3.326 4.915 -0.146 1.00 91.56 185 LYS A N 1
ATOM 1439 C CA . LYS A 1 185 ? 3.208 3.677 0.647 1.00 91.56 185 LYS A CA 1
ATOM 1440 C C . LYS A 1 185 ? 2.408 2.593 -0.077 1.00 91.56 185 LYS A C 1
ATOM 1442 O O . LYS A 1 185 ? 2.855 1.452 -0.080 1.00 91.56 185 LYS A O 1
ATOM 1447 N N . ILE A 1 186 ? 1.292 2.940 -0.721 1.00 94.12 186 ILE A N 1
ATOM 1448 C CA . ILE A 1 186 ? 0.492 2.003 -1.525 1.00 94.12 186 ILE A CA 1
ATOM 1449 C C . ILE A 1 186 ? 1.371 1.367 -2.598 1.00 94.12 186 ILE A C 1
ATOM 1451 O O . ILE A 1 186 ? 1.449 0.146 -2.678 1.00 94.12 186 ILE A O 1
ATOM 1455 N N . ALA A 1 187 ? 2.121 2.173 -3.351 1.00 93.19 187 ALA A N 1
ATOM 1456 C CA . ALA A 1 187 ? 3.027 1.654 -4.368 1.00 93.19 187 ALA A CA 1
ATOM 1457 C C . ALA A 1 187 ? 4.119 0.741 -3.773 1.00 93.19 187 ALA A C 1
ATOM 1459 O O . ALA A 1 187 ? 4.449 -0.290 -4.350 1.00 93.19 187 ALA A O 1
ATOM 1460 N N . GLN A 1 188 ? 4.643 1.063 -2.584 1.00 92.19 188 GLN A N 1
ATOM 1461 C CA . GLN A 1 188 ? 5.608 0.206 -1.878 1.00 92.19 188 GLN A CA 1
ATOM 1462 C C . GLN A 1 188 ? 5.035 -1.130 -1.403 1.00 92.19 188 GLN A C 1
ATOM 1464 O O . GLN A 1 188 ? 5.799 -2.089 -1.271 1.00 92.19 188 GLN A O 1
ATOM 1469 N N . TRP A 1 189 ? 3.742 -1.182 -1.085 1.00 93.44 189 TRP A N 1
ATOM 1470 C CA . TRP A 1 189 ? 3.063 -2.424 -0.730 1.00 93.44 189 TRP A CA 1
ATOM 1471 C C . TRP A 1 189 ? 2.723 -3.238 -1.975 1.00 93.44 189 TRP A C 1
ATOM 1473 O O . TRP A 1 189 ? 2.943 -4.436 -1.972 1.00 93.44 189 TRP A O 1
ATOM 1483 N N . LEU A 1 190 ? 2.276 -2.594 -3.053 1.00 93.75 190 LEU A N 1
ATOM 1484 C CA . LEU A 1 190 ? 1.912 -3.281 -4.293 1.00 93.75 190 LEU A CA 1
ATOM 1485 C C . LEU A 1 190 ? 3.121 -3.838 -5.048 1.00 93.75 190 LEU A C 1
ATOM 1487 O O . LEU A 1 190 ? 3.019 -4.904 -5.640 1.00 93.75 190 LEU A O 1
ATOM 1491 N N . VAL A 1 191 ? 4.275 -3.15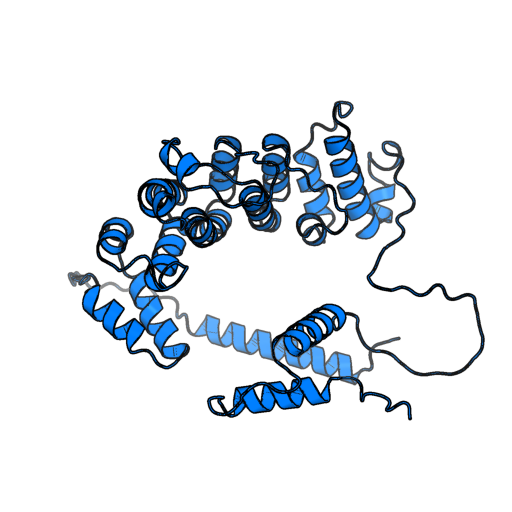7 -5.019 1.00 92.19 191 VAL A N 1
ATOM 1492 C CA . VAL A 1 191 ? 5.445 -3.543 -5.836 1.00 92.19 191 VAL A CA 1
ATOM 1493 C C . VAL A 1 191 ? 5.993 -4.933 -5.498 1.00 92.19 191 VAL A C 1
ATOM 1495 O O . VAL A 1 191 ? 6.743 -5.495 -6.288 1.00 92.19 191 VAL A O 1
ATOM 1498 N N . THR A 1 192 ? 5.665 -5.490 -4.327 1.00 86.00 192 THR A N 1
ATOM 1499 C CA . THR A 1 192 ? 6.067 -6.859 -3.976 1.00 86.00 192 THR A CA 1
ATOM 1500 C C . THR A 1 192 ? 5.256 -7.929 -4.693 1.00 86.00 192 THR A C 1
ATOM 1502 O O . THR A 1 192 ? 5.784 -9.020 -4.888 1.00 86.00 192 THR A O 1
ATOM 1505 N N . ASP A 1 193 ? 4.018 -7.618 -5.075 1.00 88.56 193 ASP A N 1
ATOM 1506 C CA . ASP A 1 193 ? 3.075 -8.566 -5.672 1.00 88.56 193 ASP A CA 1
ATOM 1507 C C . ASP A 1 193 ? 2.836 -8.278 -7.158 1.00 88.56 193 ASP A C 1
ATOM 1509 O O . ASP A 1 193 ? 2.785 -9.207 -7.960 1.00 88.56 193 ASP A O 1
ATOM 1513 N N . SER A 1 194 ? 2.746 -7.000 -7.539 1.00 93.81 194 SER A N 1
ATOM 1514 C CA . SER A 1 194 ? 2.730 -6.570 -8.936 1.00 93.81 194 SER A CA 1
ATOM 1515 C C . SER A 1 194 ? 3.395 -5.209 -9.111 1.00 93.81 194 SER A C 1
ATOM 1517 O O . SER A 1 194 ? 2.888 -4.159 -8.690 1.00 93.81 194 SER A O 1
ATOM 1519 N N . ALA A 1 195 ? 4.531 -5.217 -9.803 1.00 94.44 195 ALA A N 1
ATOM 1520 C CA . ALA A 1 195 ? 5.239 -3.990 -10.132 1.00 94.44 195 ALA A CA 1
ATOM 1521 C C . ALA A 1 195 ? 4.445 -3.124 -11.128 1.00 94.44 195 ALA A C 1
ATOM 1523 O O . ALA A 1 195 ? 4.458 -1.897 -11.022 1.00 94.44 195 ALA A O 1
ATOM 1524 N N . GLU A 1 196 ? 3.690 -3.740 -12.045 1.00 95.50 196 GLU A N 1
ATOM 1525 C CA . GLU A 1 196 ? 2.820 -3.026 -12.986 1.00 95.50 196 GLU A CA 1
ATOM 1526 C C . GLU A 1 196 ? 1.759 -2.200 -12.245 1.00 95.50 196 GLU A C 1
ATOM 1528 O O . GLU A 1 196 ? 1.599 -1.007 -12.514 1.00 95.50 196 GLU A O 1
ATOM 1533 N N . LEU A 1 197 ? 1.050 -2.803 -11.283 1.00 94.94 197 LEU A N 1
ATOM 1534 C CA . LEU A 1 197 ? 0.017 -2.102 -10.513 1.00 94.94 197 LEU A CA 1
ATOM 1535 C C . LEU A 1 197 ? 0.598 -0.942 -9.703 1.00 94.94 197 LEU A C 1
ATOM 1537 O O . LEU A 1 197 ? 0.033 0.154 -9.710 1.00 94.94 197 LEU A O 1
ATOM 1541 N N . ALA A 1 198 ? 1.744 -1.154 -9.052 1.00 94.88 198 ALA A N 1
ATOM 1542 C CA . ALA A 1 198 ? 2.410 -0.119 -8.270 1.00 94.88 198 ALA A CA 1
ATOM 1543 C C . ALA A 1 198 ? 2.739 1.122 -9.118 1.00 94.88 198 ALA A C 1
ATOM 1545 O O . ALA A 1 198 ? 2.450 2.249 -8.713 1.00 94.88 198 ALA A O 1
ATOM 1546 N N . PHE A 1 199 ? 3.295 0.924 -10.318 1.00 94.75 199 PHE A N 1
ATOM 1547 C CA . PHE A 1 199 ? 3.618 2.031 -11.218 1.00 94.75 199 PHE A CA 1
ATOM 1548 C C . PHE A 1 199 ? 2.375 2.652 -11.861 1.00 94.75 199 PHE A C 1
ATOM 1550 O O . PHE A 1 199 ? 2.332 3.873 -11.996 1.00 94.75 199 PHE A O 1
ATOM 1557 N N . LYS A 1 200 ? 1.323 1.880 -12.167 1.00 94.50 200 LYS A N 1
ATOM 1558 C CA . LYS A 1 200 ? 0.037 2.445 -12.621 1.00 94.50 200 LYS A CA 1
ATOM 1559 C C . LYS A 1 200 ? -0.550 3.416 -11.602 1.00 94.50 200 LYS A C 1
ATOM 1561 O O . LYS A 1 200 ? -0.975 4.500 -11.995 1.00 94.50 200 LYS A O 1
ATOM 1566 N N . VAL A 1 201 ? -0.538 3.057 -10.315 1.00 93.62 201 VAL A N 1
ATOM 1567 C CA . VAL A 1 201 ? -0.993 3.948 -9.236 1.00 93.62 201 VAL A CA 1
ATOM 1568 C C . VAL A 1 201 ? -0.179 5.244 -9.238 1.00 93.62 201 VAL A C 1
ATOM 1570 O O . VAL A 1 201 ? -0.771 6.315 -9.288 1.00 93.62 201 VAL A O 1
ATOM 1573 N N . LEU A 1 202 ? 1.157 5.155 -9.266 1.00 91.88 202 LEU A N 1
ATOM 1574 C CA . LEU A 1 202 ? 2.050 6.324 -9.243 1.00 91.88 202 LEU A CA 1
ATOM 1575 C C . LEU A 1 202 ? 1.909 7.247 -10.462 1.00 91.88 202 LEU A C 1
ATOM 1577 O O . LEU A 1 202 ? 2.046 8.464 -10.333 1.00 91.88 202 LEU A O 1
ATOM 1581 N N . ILE A 1 203 ? 1.681 6.676 -11.648 1.00 90.62 203 ILE A N 1
ATOM 1582 C CA . ILE A 1 203 ? 1.466 7.440 -12.882 1.00 90.62 203 ILE A CA 1
ATOM 1583 C C . ILE A 1 203 ? 0.141 8.198 -12.790 1.00 90.62 203 ILE A C 1
ATOM 1585 O O . ILE A 1 203 ? 0.107 9.399 -13.042 1.00 90.62 203 ILE A O 1
ATOM 1589 N N . GLN A 1 204 ? -0.943 7.517 -12.405 1.00 89.75 204 GLN A N 1
ATOM 1590 C CA . GLN A 1 204 ? -2.276 8.127 -12.334 1.00 89.75 204 GLN A CA 1
ATOM 1591 C C . GLN A 1 204 ? -2.379 9.195 -11.244 1.00 89.75 204 GLN A C 1
ATOM 1593 O O . GLN A 1 204 ? -3.098 10.177 -11.410 1.00 89.75 204 GLN A O 1
ATOM 1598 N N . SER A 1 205 ? -1.637 9.037 -10.150 1.00 84.50 205 SER A N 1
ATOM 1599 C CA . SER A 1 205 ? -1.570 10.033 -9.083 1.00 84.50 205 SER A CA 1
ATOM 1600 C C . SER A 1 205 ? -0.625 11.202 -9.374 1.00 84.50 205 SER A C 1
ATOM 1602 O O . SER A 1 205 ? -0.616 12.166 -8.612 1.00 84.50 205 SER A O 1
ATOM 1604 N N . GLY A 1 206 ? 0.206 11.127 -10.420 1.00 85.75 206 GLY A N 1
ATOM 1605 C CA . GLY A 1 206 ? 1.242 12.130 -10.691 1.00 85.75 206 GLY A CA 1
ATOM 1606 C C . GLY A 1 206 ? 2.367 12.152 -9.647 1.00 85.75 206 GLY A C 1
ATOM 1607 O O . GLY A 1 206 ? 3.054 13.159 -9.493 1.00 85.75 206 GLY A O 1
ATOM 1608 N N . THR A 1 207 ? 2.574 11.058 -8.907 1.00 83.94 207 THR A N 1
ATOM 1609 C CA . THR A 1 207 ? 3.538 10.992 -7.793 1.00 83.94 207 THR A CA 1
ATOM 1610 C C . THR A 1 207 ? 4.753 10.123 -8.107 1.00 83.94 207 THR A C 1
ATOM 1612 O O . THR A 1 207 ? 5.314 9.502 -7.202 1.00 83.94 207 THR A O 1
ATOM 1615 N N . LEU A 1 208 ? 5.160 10.048 -9.377 1.00 85.12 208 LEU A N 1
ATOM 1616 C CA . LEU A 1 208 ? 6.321 9.260 -9.791 1.00 85.12 208 LEU A CA 1
ATOM 1617 C C . LEU A 1 208 ? 7.580 9.645 -8.982 1.00 85.12 208 LEU A C 1
ATOM 1619 O O . LEU A 1 208 ? 7.889 10.834 -8.840 1.00 85.12 208 LEU A O 1
ATOM 1623 N N . PRO A 1 209 ? 8.322 8.662 -8.439 1.00 78.12 209 PRO A N 1
ATOM 1624 C CA . PRO A 1 209 ? 9.504 8.942 -7.644 1.00 78.12 209 PRO A CA 1
ATOM 1625 C C . PRO A 1 209 ? 10.633 9.470 -8.525 1.00 78.12 209 PRO A C 1
ATOM 1627 O O . PRO A 1 209 ? 11.097 8.807 -9.456 1.00 78.12 209 PRO A O 1
ATOM 1630 N N . SER A 1 210 ? 11.103 10.665 -8.177 1.00 71.00 210 SER A N 1
ATOM 1631 C CA . SER A 1 210 ? 12.174 11.379 -8.875 1.00 71.00 210 SER A CA 1
ATOM 1632 C C . SER A 1 210 ? 13.578 10.957 -8.429 1.00 71.00 210 SER A C 1
ATOM 1634 O O . SER A 1 210 ? 14.559 11.237 -9.117 1.00 71.00 210 SER A O 1
ATOM 1636 N N . ALA A 1 211 ? 13.714 10.271 -7.289 1.00 72.88 211 ALA A N 1
ATOM 1637 C CA . ALA A 1 211 ? 15.008 9.852 -6.759 1.00 72.88 211 ALA A CA 1
ATOM 1638 C C . ALA A 1 211 ? 15.383 8.428 -7.226 1.00 72.88 211 ALA A C 1
ATOM 1640 O O . ALA A 1 211 ? 14.588 7.504 -7.071 1.00 72.88 211 ALA A O 1
ATOM 1641 N N . PRO A 1 212 ? 16.624 8.188 -7.701 1.00 58.50 212 PRO A N 1
ATOM 1642 C CA . PRO A 1 212 ? 17.070 6.847 -8.114 1.00 58.50 212 PRO A CA 1
ATOM 1643 C C . PRO A 1 212 ? 17.188 5.878 -6.929 1.00 58.50 212 PRO A C 1
ATOM 1645 O O . PRO A 1 212 ? 17.120 4.667 -7.092 1.00 58.50 212 PRO A O 1
ATOM 1648 N N . ASN A 1 213 ? 17.340 6.422 -5.720 1.00 60.19 213 ASN A N 1
ATOM 1649 C CA . ASN A 1 213 ? 17.458 5.668 -4.475 1.00 60.19 213 ASN A CA 1
ATOM 1650 C C . ASN A 1 213 ? 16.117 5.447 -3.769 1.00 60.19 213 ASN A C 1
ATOM 1652 O O . ASN A 1 213 ? 16.121 5.033 -2.599 1.00 60.19 213 ASN A O 1
ATOM 1656 N N . ASP A 1 214 ? 15.004 5.740 -4.445 1.00 82.50 214 ASP A N 1
ATOM 1657 C CA . ASP A 1 214 ? 13.679 5.481 -3.906 1.00 82.50 214 ASP A CA 1
ATOM 1658 C C . ASP A 1 214 ? 13.516 3.991 -3.575 1.00 82.50 214 ASP A C 1
ATOM 1660 O O . ASP A 1 214 ? 14.060 3.096 -4.232 1.00 82.50 214 ASP A O 1
ATOM 1664 N N . ILE A 1 215 ? 12.799 3.730 -2.490 1.00 81.44 215 ILE A N 1
ATOM 1665 C CA . ILE A 1 215 ? 12.583 2.387 -1.972 1.00 81.44 215 ILE A CA 1
ATOM 1666 C C . ILE A 1 215 ? 11.812 1.508 -2.963 1.00 81.44 215 ILE A C 1
ATOM 1668 O O . ILE A 1 215 ? 12.012 0.294 -2.935 1.00 81.44 215 ILE A O 1
ATOM 1672 N N . ILE A 1 216 ? 10.997 2.084 -3.856 1.00 86.19 216 ILE A N 1
ATOM 1673 C CA . ILE A 1 216 ? 10.286 1.297 -4.868 1.00 86.19 216 ILE A CA 1
ATOM 1674 C C . ILE A 1 216 ? 11.252 0.675 -5.885 1.00 86.19 216 ILE A C 1
ATOM 1676 O O . ILE A 1 216 ? 11.193 -0.528 -6.118 1.00 86.19 216 ILE A O 1
ATOM 1680 N N . TYR A 1 217 ? 12.224 1.441 -6.394 1.00 86.81 217 TYR A N 1
ATOM 1681 C CA . TYR A 1 217 ? 13.225 0.929 -7.337 1.00 86.81 217 TYR A CA 1
ATOM 1682 C C . TYR A 1 217 ? 14.148 -0.097 -6.672 1.00 86.81 217 TYR A C 1
ATOM 1684 O O . TYR A 1 217 ? 14.519 -1.090 -7.287 1.00 86.81 217 TYR A O 1
ATOM 1692 N N . LYS A 1 218 ? 14.468 0.086 -5.384 1.00 85.25 218 LYS A N 1
ATOM 1693 C CA . LYS A 1 218 ? 15.268 -0.878 -4.605 1.00 85.25 218 LYS A CA 1
ATOM 1694 C C . LYS A 1 218 ? 14.583 -2.230 -4.401 1.00 85.25 218 LYS A C 1
ATOM 1696 O O . LYS A 1 218 ? 15.270 -3.206 -4.104 1.00 85.25 218 LYS A O 1
ATOM 1701 N N . ARG A 1 219 ? 13.251 -2.288 -4.498 1.00 84.69 219 ARG A N 1
ATOM 1702 C CA . ARG A 1 219 ? 12.484 -3.536 -4.382 1.00 84.69 219 ARG A CA 1
ATOM 1703 C C . ARG A 1 219 ? 12.469 -4.337 -5.684 1.00 84.69 219 ARG A C 1
ATOM 1705 O O . ARG A 1 219 ? 12.303 -5.548 -5.613 1.00 84.69 219 ARG A O 1
ATOM 1712 N N . LEU A 1 220 ? 12.733 -3.699 -6.825 1.00 90.12 220 LEU A N 1
ATOM 1713 C CA . LEU A 1 220 ? 12.880 -4.356 -8.123 1.00 90.12 220 LEU A CA 1
ATOM 1714 C C . LEU A 1 220 ? 14.278 -4.975 -8.235 1.00 90.12 220 LEU A C 1
ATOM 1716 O O . LEU A 1 220 ? 15.218 -4.351 -8.725 1.00 90.12 220 LEU A O 1
ATOM 1720 N N . ASN A 1 221 ? 14.439 -6.195 -7.727 1.00 88.81 221 ASN A N 1
ATOM 1721 C CA . ASN A 1 221 ? 15.726 -6.900 -7.720 1.00 88.81 221 ASN A CA 1
ATOM 1722 C C . ASN A 1 221 ? 15.819 -8.024 -8.765 1.00 88.81 221 ASN A C 1
ATOM 1724 O O . ASN A 1 221 ? 16.841 -8.713 -8.829 1.00 88.81 221 ASN A O 1
ATOM 1728 N N . ARG A 1 222 ? 14.788 -8.185 -9.604 1.00 91.81 222 ARG A N 1
ATOM 1729 C CA . ARG A 1 222 ? 14.746 -9.130 -10.724 1.00 91.81 222 ARG A CA 1
ATOM 1730 C C . ARG A 1 222 ? 14.399 -8.419 -12.021 1.00 91.81 222 ARG A C 1
ATOM 1732 O O . ARG A 1 222 ? 13.633 -7.459 -12.036 1.00 91.81 222 ARG A O 1
ATOM 1739 N N . VAL A 1 223 ? 14.928 -8.937 -13.128 1.00 92.94 223 VAL A N 1
ATOM 1740 C CA . VAL A 1 223 ? 14.622 -8.428 -14.472 1.00 92.94 223 VAL A CA 1
ATOM 1741 C C . VAL A 1 223 ? 13.131 -8.563 -14.788 1.00 92.94 223 VAL A C 1
ATOM 1743 O O . VAL A 1 223 ? 12.571 -7.692 -15.446 1.00 92.94 223 VAL A O 1
ATOM 1746 N N . GLU A 1 224 ? 12.485 -9.636 -14.325 1.00 94.19 224 GLU A N 1
ATOM 1747 C CA . GLU A 1 224 ? 11.052 -9.858 -14.546 1.00 94.19 224 GLU A CA 1
ATOM 1748 C C . GLU A 1 224 ? 10.200 -8.743 -13.931 1.00 94.19 224 GLU A C 1
ATOM 1750 O O . GLU A 1 224 ? 9.365 -8.185 -14.634 1.00 94.19 224 GLU A O 1
ATOM 1755 N N . ASP A 1 225 ? 10.476 -8.358 -12.684 1.00 93.25 225 ASP A N 1
ATOM 1756 C CA . ASP A 1 225 ? 9.730 -7.310 -11.977 1.00 93.25 225 ASP A CA 1
ATOM 1757 C C . ASP A 1 225 ? 9.929 -5.942 -12.652 1.00 93.25 225 ASP A C 1
ATOM 1759 O O . ASP A 1 225 ? 9.007 -5.136 -12.751 1.00 93.25 225 ASP A O 1
ATOM 1763 N N . VAL A 1 226 ? 11.132 -5.676 -13.177 1.00 93.94 226 VAL A N 1
ATOM 1764 C CA . VAL A 1 226 ? 11.403 -4.455 -13.952 1.00 93.94 226 VAL A CA 1
ATOM 1765 C C . VAL A 1 226 ? 10.631 -4.453 -15.272 1.00 93.94 226 VAL A C 1
ATOM 1767 O O . VAL A 1 226 ? 10.050 -3.434 -15.644 1.00 93.94 226 VAL A O 1
ATOM 1770 N N . LYS A 1 227 ? 10.601 -5.584 -15.987 1.00 94.25 227 LYS A N 1
ATOM 1771 C CA . LYS A 1 227 ? 9.809 -5.729 -17.218 1.00 94.25 227 LYS A CA 1
ATOM 1772 C C . LYS A 1 227 ? 8.320 -5.572 -16.943 1.00 94.25 227 LYS A C 1
ATOM 1774 O O . LYS A 1 227 ? 7.638 -4.935 -17.734 1.00 94.25 227 LYS A O 1
ATOM 1779 N N . GLU A 1 228 ? 7.835 -6.119 -15.835 1.00 95.12 228 GLU A N 1
ATOM 1780 C CA . GLU A 1 228 ? 6.455 -5.953 -15.390 1.00 95.12 228 GLU A CA 1
ATOM 1781 C C . GLU A 1 228 ? 6.151 -4.479 -15.074 1.00 95.12 228 GLU A C 1
ATOM 1783 O O . GLU A 1 228 ? 5.178 -3.936 -15.587 1.00 95.12 228 GLU A O 1
ATOM 1788 N N . ALA A 1 229 ? 7.020 -3.780 -14.334 1.00 95.19 229 ALA A N 1
ATOM 1789 C CA . ALA A 1 229 ? 6.870 -2.344 -14.070 1.00 95.19 229 ALA A CA 1
ATOM 1790 C C . ALA A 1 229 ? 6.762 -1.518 -15.364 1.00 95.19 229 ALA A C 1
ATOM 1792 O O . ALA A 1 229 ? 5.955 -0.592 -15.451 1.00 95.19 229 ALA A O 1
ATOM 1793 N N . LEU A 1 230 ? 7.549 -1.867 -16.388 1.00 93.88 230 LEU A N 1
ATOM 1794 C CA . LEU A 1 230 ? 7.524 -1.210 -17.697 1.00 93.88 230 LEU A CA 1
ATOM 1795 C C . LEU A 1 230 ? 6.175 -1.365 -18.426 1.00 93.88 230 LEU A C 1
ATOM 1797 O O . LEU A 1 230 ? 5.835 -0.493 -19.224 1.00 93.88 230 LEU A O 1
ATOM 1801 N N . LEU A 1 231 ? 5.371 -2.394 -18.121 1.00 93.75 231 LEU A N 1
ATOM 1802 C CA . LEU A 1 231 ? 4.025 -2.572 -18.692 1.00 93.75 231 LEU A CA 1
ATOM 1803 C C . LEU A 1 231 ? 3.033 -1.492 -18.241 1.00 93.75 231 LEU A C 1
ATOM 1805 O O . LEU A 1 231 ? 2.020 -1.271 -18.904 1.00 93.75 231 LEU A O 1
ATOM 1809 N N . ALA A 1 232 ? 3.321 -0.784 -17.144 1.00 92.50 232 ALA A N 1
ATOM 1810 C CA . ALA A 1 232 ? 2.508 0.345 -16.698 1.00 92.50 232 ALA A CA 1
ATOM 1811 C C . ALA A 1 232 ? 2.584 1.552 -17.652 1.00 92.50 232 ALA A C 1
ATOM 1813 O O . ALA A 1 232 ? 1.742 2.450 -17.581 1.00 92.50 232 ALA A O 1
ATOM 1814 N N . PHE A 1 233 ? 3.582 1.580 -18.538 1.00 91.25 233 PHE A N 1
ATOM 1815 C CA . PHE A 1 233 ? 3.864 2.686 -19.440 1.00 91.25 233 PHE A CA 1
ATOM 1816 C C . PHE A 1 233 ? 3.422 2.355 -20.868 1.00 91.25 233 PHE A C 1
ATOM 1818 O O . PHE A 1 233 ? 3.669 1.264 -21.381 1.00 91.25 233 PHE A O 1
ATOM 1825 N N . ASP A 1 234 ? 2.823 3.326 -21.563 1.00 82.12 234 ASP A N 1
ATOM 1826 C CA . ASP A 1 234 ? 2.587 3.207 -23.005 1.00 82.12 234 ASP A CA 1
ATOM 1827 C C . ASP A 1 234 ? 3.887 3.486 -23.767 1.00 82.12 234 ASP A C 1
ATOM 1829 O O . ASP A 1 234 ? 4.114 4.572 -24.301 1.00 82.12 234 ASP A O 1
ATOM 1833 N N . LEU A 1 235 ? 4.750 2.473 -23.828 1.00 77.38 235 LEU A N 1
ATOM 1834 C CA . LEU A 1 235 ? 6.026 2.545 -24.532 1.00 77.38 235 LEU A CA 1
ATOM 1835 C C . LEU A 1 235 ? 5.855 2.594 -26.057 1.00 77.38 235 LEU A C 1
ATOM 1837 O O . LEU A 1 235 ? 6.851 2.651 -26.766 1.00 77.38 235 LEU A O 1
ATOM 1841 N N . THR A 1 236 ? 4.641 2.576 -26.616 1.00 69.38 236 THR A N 1
ATOM 1842 C CA . THR A 1 236 ? 4.447 2.747 -28.070 1.00 69.38 236 THR A CA 1
ATOM 1843 C C . THR A 1 236 ? 4.426 4.213 -28.498 1.00 69.38 236 THR A C 1
ATOM 1845 O O . THR A 1 236 ? 4.593 4.511 -29.681 1.00 69.38 236 THR A O 1
ATOM 1848 N N . LYS A 1 237 ? 4.276 5.133 -27.541 1.00 73.38 237 LYS A N 1
ATOM 1849 C CA . LYS A 1 237 ? 4.302 6.580 -27.761 1.00 73.38 237 LYS A CA 1
ATOM 1850 C C . LYS A 1 237 ? 5.583 7.175 -27.190 1.00 73.38 237 LYS A C 1
ATOM 1852 O O . LYS A 1 237 ? 6.176 6.622 -26.267 1.00 73.38 237 LYS A O 1
ATOM 1857 N N . GLU A 1 238 ? 6.025 8.297 -27.752 1.00 69.31 238 GLU A N 1
ATOM 1858 C CA . GLU A 1 238 ? 7.025 9.113 -27.064 1.00 69.31 238 GLU A CA 1
ATOM 1859 C C . GLU A 1 238 ? 6.401 9.657 -25.770 1.00 69.31 238 GLU A C 1
ATOM 1861 O O . GLU A 1 238 ? 5.260 10.137 -25.811 1.00 69.31 238 GLU A O 1
ATOM 1866 N N . PRO A 1 239 ? 7.092 9.545 -24.621 1.00 72.50 239 PRO A N 1
ATOM 1867 C CA . PRO A 1 239 ? 6.598 10.109 -23.377 1.00 72.50 239 PRO A CA 1
ATOM 1868 C C . PRO A 1 239 ? 6.474 11.625 -23.543 1.00 72.50 239 PRO A C 1
ATOM 1870 O O . PRO A 1 239 ? 7.426 12.308 -23.899 1.00 72.50 239 PRO A O 1
ATOM 1873 N N . SER A 1 240 ? 5.275 12.156 -23.313 1.00 72.88 240 SER A N 1
ATOM 1874 C CA . SER A 1 240 ? 5.006 13.596 -23.401 1.00 72.88 240 SER A CA 1
ATOM 1875 C C . SER A 1 240 ? 5.360 14.359 -22.120 1.00 72.88 240 SER A C 1
ATOM 1877 O O . SER A 1 240 ? 5.134 15.564 -22.055 1.00 72.88 240 SER A O 1
ATOM 1879 N N . ASP A 1 241 ? 5.820 13.649 -21.089 1.00 81.44 241 ASP A N 1
ATOM 1880 C CA . ASP A 1 241 ? 6.113 14.162 -19.752 1.00 81.44 241 ASP A CA 1
ATOM 1881 C C . ASP A 1 241 ? 7.507 13.690 -19.329 1.00 81.44 241 ASP A C 1
ATOM 1883 O O . ASP A 1 241 ? 7.764 12.483 -19.248 1.00 81.44 241 ASP A O 1
ATOM 1887 N N . ASP A 1 242 ? 8.382 14.651 -19.037 1.00 83.06 242 ASP A N 1
ATOM 1888 C CA . ASP A 1 242 ? 9.763 14.421 -18.609 1.00 83.06 242 ASP A CA 1
ATOM 1889 C C . ASP A 1 242 ? 9.832 13.505 -17.373 1.00 83.06 242 ASP A C 1
ATOM 1891 O O . ASP A 1 242 ? 10.746 12.691 -17.258 1.00 83.06 242 ASP A O 1
ATOM 1895 N N . HIS A 1 243 ? 8.845 13.558 -16.468 1.00 83.38 243 HIS A N 1
ATOM 1896 C CA . HIS A 1 243 ? 8.810 12.690 -15.284 1.00 83.38 243 HIS A CA 1
ATOM 1897 C C . HIS A 1 243 ? 8.530 11.227 -15.639 1.00 83.38 243 HIS A C 1
ATOM 1899 O O . HIS A 1 243 ? 9.047 10.317 -14.987 1.00 83.38 243 HIS A O 1
ATOM 1905 N N . ILE A 1 244 ? 7.715 10.995 -16.672 1.00 87.44 244 ILE A N 1
ATOM 1906 C CA . ILE A 1 244 ? 7.425 9.653 -17.183 1.00 87.44 244 ILE A CA 1
ATOM 1907 C C . ILE A 1 244 ? 8.669 9.099 -17.874 1.00 87.44 244 ILE A C 1
ATOM 1909 O O . ILE A 1 244 ? 9.052 7.956 -17.623 1.00 87.44 244 ILE A O 1
ATOM 1913 N N . GLU A 1 245 ? 9.325 9.910 -18.706 1.00 87.62 245 GLU A N 1
ATOM 1914 C CA . GLU A 1 245 ? 10.571 9.517 -19.363 1.00 87.62 245 GLU A CA 1
ATOM 1915 C C . GLU A 1 245 ? 11.665 9.177 -18.340 1.00 87.62 245 GLU A C 1
ATOM 1917 O O . GLU A 1 245 ? 12.312 8.132 -18.447 1.00 87.62 245 GLU A O 1
ATOM 1922 N N . ASP A 1 246 ? 11.828 10.003 -17.306 1.00 87.31 246 ASP A N 1
ATOM 1923 C CA . ASP A 1 246 ? 12.780 9.767 -16.222 1.00 87.31 246 ASP A CA 1
ATOM 1924 C C . ASP A 1 246 ? 12.483 8.475 -15.452 1.00 87.31 246 ASP A C 1
ATOM 1926 O O . ASP A 1 246 ? 13.407 7.721 -15.131 1.00 87.31 246 ASP A O 1
ATOM 1930 N N . ALA A 1 247 ? 11.212 8.188 -15.159 1.00 89.44 247 ALA A N 1
ATOM 1931 C CA . ALA A 1 247 ? 10.820 6.944 -14.500 1.00 89.44 247 ALA A CA 1
ATOM 1932 C C . ALA A 1 247 ? 11.149 5.715 -15.365 1.00 89.44 247 ALA A C 1
ATOM 1934 O O . ALA A 1 247 ? 11.713 4.740 -14.860 1.00 89.44 247 ALA A O 1
ATOM 1935 N N . ILE A 1 248 ? 10.883 5.781 -16.676 1.00 90.81 248 ILE A N 1
ATOM 1936 C CA . ILE A 1 248 ? 11.237 4.717 -17.628 1.00 90.81 248 ILE A CA 1
ATOM 1937 C C . ILE A 1 248 ? 12.755 4.516 -17.661 1.00 90.81 248 ILE A C 1
ATOM 1939 O O . ILE A 1 248 ? 13.226 3.391 -17.497 1.00 90.81 248 ILE A O 1
ATOM 1943 N N . LYS A 1 249 ? 13.542 5.591 -17.807 1.00 89.50 249 LYS A N 1
ATOM 1944 C CA . LYS A 1 249 ? 15.013 5.511 -17.804 1.00 89.50 249 LYS A CA 1
ATOM 1945 C C . LYS A 1 249 ? 15.540 4.851 -16.532 1.00 89.50 249 LYS A C 1
ATOM 1947 O O . LYS A 1 249 ? 16.430 4.009 -16.611 1.00 89.50 249 LYS A O 1
ATOM 1952 N N . ARG A 1 250 ? 14.964 5.165 -15.367 1.00 89.00 250 ARG A N 1
ATOM 1953 C CA . ARG A 1 250 ? 15.340 4.546 -14.082 1.00 89.00 250 ARG A CA 1
ATOM 1954 C C . ARG A 1 250 ? 15.034 3.054 -14.043 1.00 89.00 250 ARG A C 1
ATOM 1956 O O . ARG A 1 250 ? 15.885 2.287 -13.602 1.00 89.00 250 ARG A O 1
ATOM 1963 N N . LEU A 1 251 ? 13.873 2.629 -14.539 1.00 92.06 251 LEU A N 1
ATOM 1964 C CA . LEU A 1 251 ? 13.551 1.206 -14.669 1.00 92.06 251 LEU A CA 1
ATOM 1965 C C . LEU A 1 251 ? 14.544 0.491 -15.592 1.00 92.06 251 LEU A C 1
ATOM 1967 O O . LEU A 1 251 ? 15.073 -0.559 -15.237 1.00 92.06 251 LEU A O 1
ATOM 1971 N N . LEU A 1 252 ? 14.877 1.081 -16.739 1.00 92.00 252 LEU A N 1
ATOM 1972 C CA . LEU A 1 252 ? 15.857 0.500 -17.659 1.00 92.00 252 LEU A CA 1
ATOM 1973 C C . LEU A 1 252 ? 17.266 0.439 -17.049 1.00 92.00 252 LEU A C 1
ATOM 1975 O O . LEU A 1 252 ? 17.962 -0.560 -17.217 1.00 92.00 252 LEU A O 1
ATOM 1979 N N . MET A 1 253 ? 17.657 1.446 -16.264 1.00 89.69 253 MET A N 1
ATOM 1980 C CA . MET A 1 253 ? 18.883 1.412 -15.461 1.00 89.69 253 MET A CA 1
ATOM 1981 C C . MET A 1 253 ? 18.849 0.277 -14.425 1.00 89.69 253 MET A C 1
ATOM 1983 O O . MET A 1 253 ? 19.846 -0.426 -14.263 1.00 89.69 253 MET A O 1
ATOM 1987 N N . CYS A 1 254 ? 17.718 0.039 -13.747 1.00 90.00 254 CYS A N 1
ATOM 1988 C CA . CYS A 1 254 ? 17.553 -1.122 -12.865 1.00 90.00 254 CYS A CA 1
ATOM 1989 C C . CYS A 1 254 ? 17.768 -2.437 -13.628 1.00 90.00 254 CYS A C 1
ATOM 1991 O O . CYS A 1 254 ? 18.544 -3.271 -13.167 1.00 90.00 254 CYS A O 1
ATOM 1993 N N . TRP A 1 255 ? 17.165 -2.605 -14.810 1.00 93.12 255 TRP A N 1
ATOM 1994 C CA . TRP A 1 255 ? 17.385 -3.793 -15.645 1.00 93.12 255 TRP A CA 1
ATOM 1995 C C . TRP A 1 255 ? 18.867 -3.958 -15.997 1.00 93.12 255 TRP A C 1
ATOM 1997 O O . TRP A 1 255 ? 19.440 -5.008 -15.711 1.00 93.12 255 TRP A O 1
ATOM 2007 N N . GLN A 1 256 ? 19.511 -2.918 -16.534 1.00 90.56 256 GLN A N 1
ATOM 2008 C CA . GLN A 1 256 ? 20.929 -2.951 -16.902 1.00 90.56 256 GLN A CA 1
ATOM 2009 C C . GLN A 1 256 ? 21.833 -3.355 -15.725 1.00 90.56 256 GLN A C 1
ATOM 2011 O O . GLN A 1 256 ? 22.809 -4.078 -15.919 1.00 90.56 256 GLN A O 1
ATOM 2016 N N . ASN A 1 257 ? 21.505 -2.922 -14.506 1.00 87.81 257 ASN A N 1
ATOM 2017 C CA . ASN A 1 257 ? 22.266 -3.260 -13.303 1.00 87.81 257 ASN A CA 1
ATOM 2018 C C . ASN A 1 257 ? 22.063 -4.700 -12.828 1.00 87.81 257 ASN A C 1
ATOM 2020 O O . ASN A 1 257 ? 22.985 -5.292 -12.267 1.00 87.81 257 ASN A O 1
ATOM 2024 N N . ILE A 1 258 ? 20.862 -5.248 -13.008 1.00 91.56 258 ILE A N 1
ATOM 2025 C CA . ILE A 1 258 ? 20.554 -6.628 -12.624 1.00 91.56 258 ILE A CA 1
ATOM 2026 C C . ILE A 1 258 ? 21.172 -7.597 -13.639 1.00 91.56 258 ILE A C 1
ATOM 2028 O O . ILE A 1 258 ? 21.785 -8.589 -13.246 1.00 91.56 258 ILE A O 1
ATOM 2032 N N . ASP A 1 259 ? 21.028 -7.302 -14.934 1.00 91.94 259 ASP A N 1
ATOM 2033 C CA . ASP A 1 259 ? 21.525 -8.130 -16.032 1.00 91.94 259 ASP A CA 1
ATOM 2034 C C . ASP A 1 259 ? 21.824 -7.278 -17.279 1.00 91.94 259 ASP A C 1
ATOM 2036 O O . ASP A 1 259 ? 20.970 -7.048 -18.144 1.00 91.94 259 ASP A O 1
ATOM 2040 N N . ALA A 1 260 ? 23.072 -6.817 -17.375 1.00 90.06 260 ALA A N 1
ATOM 2041 C CA . ALA A 1 260 ? 23.541 -5.987 -18.481 1.00 90.06 260 ALA A CA 1
ATOM 2042 C C . ALA A 1 260 ? 23.499 -6.712 -19.837 1.00 90.06 260 ALA A C 1
ATOM 2044 O O . ALA A 1 260 ? 23.285 -6.069 -20.864 1.00 90.06 260 ALA A O 1
ATOM 2045 N N . GLU A 1 261 ? 23.695 -8.035 -19.857 1.00 91.12 261 GLU A N 1
ATOM 2046 C CA . GLU A 1 261 ? 23.681 -8.820 -21.093 1.00 91.12 261 GLU A CA 1
ATOM 2047 C C . GLU A 1 261 ? 22.250 -8.967 -21.615 1.00 91.12 261 GLU A C 1
ATOM 2049 O O . GLU A 1 261 ? 21.994 -8.688 -22.789 1.00 91.12 261 GLU A O 1
ATOM 2054 N N . SER A 1 262 ? 21.297 -9.315 -20.741 1.00 93.06 262 SER A N 1
ATOM 2055 C CA . SER A 1 262 ? 19.882 -9.352 -21.117 1.00 93.06 262 SER A CA 1
ATOM 2056 C C . SER A 1 262 ? 19.368 -7.976 -21.537 1.00 93.06 262 SER A C 1
ATOM 2058 O O . SER A 1 262 ? 18.560 -7.907 -22.465 1.00 93.06 262 SER A O 1
ATOM 2060 N N . PHE A 1 263 ? 19.802 -6.899 -20.876 1.00 92.00 263 PHE A N 1
ATOM 2061 C CA . PHE A 1 263 ? 19.421 -5.542 -21.264 1.00 92.00 263 PHE A CA 1
ATOM 2062 C C . PHE A 1 263 ? 19.951 -5.185 -22.657 1.00 92.00 263 PHE A C 1
ATOM 2064 O O . PHE A 1 263 ? 19.181 -4.706 -23.486 1.00 92.00 263 PHE A O 1
ATOM 2071 N N . ALA A 1 264 ? 21.222 -5.477 -22.952 1.00 88.62 264 ALA A N 1
ATOM 2072 C CA . ALA A 1 264 ? 21.833 -5.200 -24.256 1.00 88.62 264 ALA A CA 1
ATOM 2073 C C . ALA A 1 264 ? 21.158 -5.946 -25.424 1.00 88.62 264 ALA A C 1
ATOM 2075 O O . ALA A 1 264 ? 21.264 -5.521 -26.570 1.00 88.62 264 ALA A O 1
ATOM 2076 N N . GLN A 1 265 ? 20.462 -7.051 -25.145 1.00 90.75 265 GLN A N 1
ATOM 2077 C CA . GLN A 1 265 ? 19.676 -7.808 -26.128 1.00 90.75 265 GLN A CA 1
ATOM 2078 C C . GLN A 1 265 ? 18.210 -7.345 -26.226 1.00 90.75 265 GLN A C 1
ATOM 2080 O O . GLN A 1 265 ? 17.448 -7.886 -27.029 1.00 90.75 265 GLN A O 1
ATOM 2085 N N . SER A 1 266 ? 17.788 -6.391 -25.394 1.00 89.06 266 SER A N 1
ATOM 2086 C CA . SER A 1 266 ? 16.413 -5.894 -25.362 1.00 89.06 266 SER A CA 1
ATOM 2087 C C . SER A 1 266 ? 16.142 -4.859 -26.455 1.00 89.06 266 SER A C 1
ATOM 2089 O O . SER A 1 266 ? 17.043 -4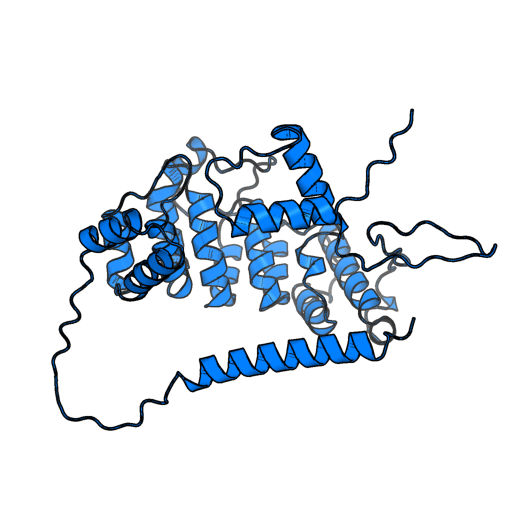.173 -26.929 1.00 89.06 266 SER A O 1
ATOM 2091 N N . GLU A 1 267 ? 14.866 -4.676 -26.793 1.00 87.25 267 GLU A N 1
ATOM 2092 C CA . GLU A 1 267 ? 14.412 -3.617 -27.708 1.00 87.25 267 GLU A CA 1
ATOM 2093 C C . GLU A 1 267 ? 14.638 -2.188 -27.173 1.00 87.25 267 GLU A C 1
ATOM 2095 O O . GLU A 1 267 ? 14.485 -1.217 -27.913 1.00 87.25 267 GLU A O 1
ATOM 2100 N N . TYR A 1 268 ? 14.996 -2.046 -25.892 1.00 87.00 268 TYR A N 1
ATOM 2101 C CA . TYR A 1 268 ? 15.176 -0.756 -25.226 1.00 87.00 268 TYR A CA 1
ATOM 2102 C C . TYR A 1 268 ? 16.624 -0.261 -25.238 1.00 87.00 268 TYR A C 1
ATOM 2104 O O . TYR A 1 268 ? 16.841 0.928 -25.007 1.00 87.00 268 TYR A O 1
ATOM 2112 N N . ALA A 1 269 ? 17.595 -1.138 -25.523 1.00 84.75 269 ALA A N 1
ATOM 2113 C CA . ALA A 1 269 ? 19.025 -0.825 -25.453 1.00 84.75 269 ALA A CA 1
ATOM 2114 C C . ALA A 1 269 ? 19.428 0.350 -26.356 1.00 84.75 269 ALA A C 1
ATOM 2116 O O . ALA A 1 269 ? 20.206 1.204 -25.944 1.00 84.75 269 ALA A O 1
ATOM 2117 N N . ASP A 1 270 ? 18.845 0.412 -27.554 1.00 82.06 270 ASP A N 1
ATOM 2118 C CA . ASP A 1 270 ? 19.134 1.447 -28.552 1.00 82.06 270 ASP A CA 1
ATOM 2119 C C . ASP A 1 270 ? 18.122 2.603 -28.527 1.00 82.06 270 ASP A C 1
ATOM 2121 O O . ASP A 1 270 ? 18.261 3.577 -29.267 1.00 82.06 270 ASP A O 1
ATOM 2125 N N . ARG A 1 271 ? 17.064 2.487 -27.714 1.00 78.62 271 ARG A N 1
ATOM 2126 C CA . ARG A 1 271 ? 15.936 3.425 -27.722 1.00 78.62 271 ARG A CA 1
ATOM 2127 C C . ARG A 1 271 ? 16.113 4.583 -26.748 1.00 78.62 271 ARG A C 1
ATOM 2129 O O . ARG A 1 271 ? 15.604 5.670 -27.003 1.00 78.62 271 ARG A O 1
ATOM 2136 N N . PHE A 1 272 ? 16.810 4.347 -25.642 1.00 75.75 272 PHE A N 1
ATOM 2137 C CA . PHE A 1 272 ? 17.056 5.355 -24.621 1.00 75.75 272 PHE A CA 1
ATOM 2138 C C . PHE A 1 272 ? 18.556 5.573 -24.477 1.00 75.75 272 PHE A C 1
ATOM 2140 O O . PHE A 1 272 ? 19.303 4.631 -24.222 1.00 75.75 272 PHE A O 1
ATOM 2147 N N . GLU A 1 273 ? 18.995 6.827 -24.585 1.00 74.75 273 GLU A N 1
ATOM 2148 C CA . GLU A 1 273 ? 20.342 7.205 -24.163 1.00 74.75 273 GLU A CA 1
ATOM 2149 C C . GLU A 1 273 ? 20.406 7.122 -22.635 1.00 74.75 273 GLU A C 1
ATOM 2151 O O . GLU A 1 273 ? 20.072 8.066 -21.915 1.00 74.75 273 GLU A O 1
ATOM 2156 N N . LEU A 1 274 ? 20.777 5.945 -22.130 1.00 77.06 274 LEU A N 1
ATOM 2157 C CA . LEU A 1 274 ? 21.022 5.757 -20.710 1.00 77.06 274 LEU A CA 1
ATOM 2158 C C . LEU A 1 274 ? 22.427 6.269 -20.383 1.00 77.06 274 LEU A C 1
ATOM 2160 O O . LEU A 1 274 ? 23.393 5.867 -21.043 1.00 77.06 274 LEU A O 1
ATOM 2164 N N . PRO A 1 275 ? 22.583 7.136 -19.369 1.00 67.75 275 PRO A N 1
ATOM 2165 C CA . PRO A 1 275 ? 23.910 7.488 -18.899 1.00 67.75 275 PRO A CA 1
ATOM 2166 C C . PRO A 1 275 ? 24.626 6.214 -18.420 1.00 67.75 275 PRO A C 1
ATOM 2168 O O . PRO A 1 275 ? 23.968 5.318 -17.880 1.00 67.75 275 PRO A O 1
ATOM 2171 N N . PRO A 1 276 ? 25.960 6.110 -18.580 1.00 60.06 276 PRO A N 1
ATOM 2172 C CA . PRO A 1 276 ? 26.711 5.030 -17.955 1.00 60.06 276 PRO A CA 1
ATOM 2173 C C . PRO A 1 276 ? 26.396 5.047 -16.458 1.00 60.06 276 PRO A C 1
ATOM 2175 O O . PRO A 1 276 ? 26.608 6.058 -15.788 1.00 60.06 276 PRO A O 1
ATOM 2178 N N . TYR A 1 277 ? 25.813 3.958 -15.957 1.00 50.69 277 TYR A N 1
ATOM 2179 C CA . TYR A 1 277 ? 25.371 3.884 -14.572 1.00 50.69 277 TYR A CA 1
ATOM 2180 C C . TYR A 1 277 ? 26.595 3.904 -13.652 1.00 50.69 277 TYR A C 1
ATOM 2182 O O . TYR A 1 277 ? 27.243 2.881 -13.427 1.00 50.69 277 TYR A O 1
ATOM 2190 N N . GLU A 1 278 ? 26.930 5.071 -13.103 1.00 44.59 278 GLU A N 1
ATOM 2191 C CA . GLU A 1 278 ? 27.754 5.136 -11.905 1.00 44.59 278 GLU A CA 1
ATOM 2192 C C . GLU A 1 278 ? 26.884 4.665 -10.747 1.00 44.59 278 GLU A C 1
ATOM 2194 O O . GLU A 1 278 ? 25.992 5.365 -10.266 1.00 44.59 278 GLU A O 1
ATOM 2199 N N . PHE A 1 279 ? 27.125 3.430 -10.315 1.00 42.97 279 PHE A N 1
ATOM 2200 C CA . PHE A 1 279 ? 26.575 2.924 -9.075 1.00 42.97 279 PHE A CA 1
ATOM 2201 C C . PHE A 1 279 ? 27.046 3.848 -7.947 1.00 42.97 279 PHE A C 1
ATOM 2203 O O . PHE A 1 279 ? 28.153 3.690 -7.435 1.00 42.97 279 PHE A O 1
ATOM 2210 N N . ILE A 1 280 ? 26.192 4.783 -7.509 1.00 37.53 280 ILE A N 1
ATOM 2211 C CA . ILE A 1 280 ? 26.273 5.341 -6.156 1.00 37.53 280 ILE A CA 1
ATOM 2212 C C . ILE A 1 280 ? 25.787 4.235 -5.221 1.00 37.53 280 ILE A C 1
ATOM 2214 O O . ILE A 1 280 ? 24.727 4.293 -4.599 1.00 37.53 280 ILE A O 1
ATOM 2218 N N . GLY A 1 281 ? 26.589 3.178 -5.144 1.00 35.41 281 GLY A N 1
ATOM 2219 C CA . GLY A 1 281 ? 26.703 2.448 -3.908 1.00 35.41 281 GLY A CA 1
ATOM 2220 C C . GLY A 1 281 ? 27.137 3.475 -2.886 1.00 35.41 281 GLY A C 1
ATOM 2221 O O . GLY A 1 281 ? 28.059 4.250 -3.132 1.00 35.41 281 GLY A O 1
ATOM 2222 N N . SER A 1 282 ? 26.426 3.514 -1.770 1.00 44.22 282 SER A N 1
ATOM 2223 C CA . SER A 1 282 ? 26.965 4.019 -0.515 1.00 44.22 282 SER A CA 1
ATOM 2224 C C . SER A 1 282 ? 28.468 3.701 -0.438 1.00 44.22 282 SER A C 1
ATOM 2226 O O . SER A 1 282 ? 28.825 2.528 -0.354 1.00 44.22 282 SER A O 1
ATOM 2228 N N . ASP A 1 283 ? 29.298 4.738 -0.554 1.00 38.41 283 ASP A N 1
ATOM 2229 C CA . ASP A 1 283 ? 30.761 4.745 -0.476 1.00 38.41 283 ASP A CA 1
ATOM 2230 C C . ASP A 1 283 ? 31.527 3.744 -1.370 1.00 38.41 283 ASP A C 1
ATOM 2232 O O . ASP A 1 283 ? 31.859 2.631 -0.963 1.00 38.41 283 ASP A O 1
ATOM 2236 N N . VAL A 1 284 ? 31.967 4.194 -2.552 1.00 32.47 284 VAL A N 1
ATOM 2237 C CA . VAL A 1 284 ? 33.172 3.648 -3.203 1.00 32.47 284 VAL A CA 1
ATOM 2238 C C . VAL A 1 284 ? 34.179 4.775 -3.408 1.00 32.47 284 VAL A C 1
ATOM 2240 O O . VAL A 1 284 ? 34.054 5.619 -4.290 1.00 32.47 284 VAL A O 1
ATOM 2243 N N . ILE A 1 285 ? 35.201 4.764 -2.555 1.00 34.44 285 ILE A N 1
ATOM 2244 C CA . ILE A 1 285 ? 36.446 5.512 -2.712 1.00 34.44 285 ILE A CA 1
ATOM 2245 C C . ILE A 1 285 ? 37.055 5.146 -4.073 1.00 34.44 285 ILE A C 1
ATOM 2247 O O . ILE A 1 285 ? 37.321 3.974 -4.343 1.00 34.44 285 ILE A O 1
ATOM 2251 N N . MET A 1 286 ? 37.312 6.149 -4.914 1.00 28.42 286 MET A N 1
ATOM 2252 C CA . MET A 1 286 ? 38.154 5.991 -6.100 1.00 28.42 286 MET A CA 1
ATOM 2253 C C . MET A 1 286 ? 39.549 5.503 -5.685 1.00 28.42 286 MET A C 1
ATOM 2255 O O . MET A 1 286 ? 40.257 6.205 -4.966 1.00 28.42 286 MET A O 1
ATOM 2259 N N . ILE A 1 287 ? 39.971 4.325 -6.158 1.00 30.06 287 ILE A N 1
ATOM 2260 C CA . ILE A 1 287 ? 41.346 3.835 -5.987 1.00 30.06 287 ILE A CA 1
ATOM 2261 C C . ILE A 1 287 ? 42.001 3.644 -7.359 1.00 30.06 287 ILE A C 1
ATOM 2263 O O . ILE A 1 287 ? 41.695 2.717 -8.105 1.00 30.06 287 ILE A O 1
ATOM 2267 N N . THR A 1 288 ? 42.957 4.523 -7.653 1.00 30.16 288 THR A N 1
ATOM 2268 C CA . THR A 1 288 ? 44.077 4.314 -8.586 1.00 30.16 288 THR A CA 1
ATOM 2269 C C . THR A 1 288 ? 44.995 3.168 -8.113 1.00 30.16 288 THR A C 1
ATOM 2271 O O . THR A 1 288 ? 45.175 3.013 -6.905 1.00 30.16 288 THR A O 1
ATOM 2274 N N . PRO A 1 289 ? 45.644 2.386 -8.998 1.00 27.05 289 PRO A N 1
ATOM 2275 C CA . PRO A 1 289 ? 46.470 1.237 -8.601 1.00 27.05 289 PRO A CA 1
ATOM 2276 C C . PRO A 1 289 ? 47.935 1.649 -8.302 1.00 27.05 289 PRO A C 1
ATOM 2278 O O . PRO A 1 289 ? 48.349 2.742 -8.685 1.00 27.05 289 PRO A O 1
ATOM 2281 N N . PRO A 1 290 ? 48.798 0.752 -7.785 1.00 37.00 290 PRO A N 1
ATOM 2282 C CA . PRO A 1 290 ? 48.699 0.059 -6.502 1.00 37.00 290 PRO A CA 1
ATOM 2283 C C . PRO A 1 290 ? 49.977 0.268 -5.652 1.00 37.00 290 PRO A C 1
ATOM 2285 O O . PRO A 1 290 ? 51.088 0.210 -6.171 1.00 37.00 290 PRO A O 1
ATOM 2288 N N . SER A 1 291 ? 49.839 0.380 -4.329 1.00 26.83 291 SER A N 1
ATOM 2289 C CA . SER A 1 291 ? 50.952 0.161 -3.391 1.00 26.83 291 SER A CA 1
ATOM 2290 C C . SER A 1 291 ? 50.470 -0.672 -2.205 1.00 26.83 291 SER A C 1
ATOM 2292 O O . SER A 1 291 ? 49.658 -0.242 -1.399 1.00 26.83 291 SER A O 1
ATOM 2294 N N . THR A 1 292 ? 50.951 -1.912 -2.216 1.00 31.66 292 THR A N 1
ATOM 2295 C CA . THR A 1 292 ? 51.086 -2.944 -1.176 1.00 31.66 292 THR A CA 1
ATOM 2296 C C . THR A 1 292 ? 50.583 -2.703 0.260 1.00 31.66 292 THR A C 1
ATOM 2298 O O . THR A 1 292 ? 50.850 -1.678 0.872 1.00 31.66 292 THR A O 1
ATOM 2301 N N . THR A 1 293 ? 50.072 -3.812 0.825 1.00 29.14 293 THR A N 1
ATOM 2302 C CA . THR A 1 293 ? 49.860 -4.196 2.246 1.00 29.14 293 THR A CA 1
ATOM 2303 C C . THR A 1 293 ? 48.478 -3.975 2.894 1.00 29.14 293 THR A C 1
ATOM 2305 O O . THR A 1 293 ? 48.217 -2.999 3.575 1.00 29.14 293 THR A O 1
ATOM 2308 N N . SER A 1 294 ? 47.622 -4.995 2.709 1.00 29.14 294 SER A N 1
ATOM 2309 C CA . SER A 1 294 ? 46.836 -5.740 3.724 1.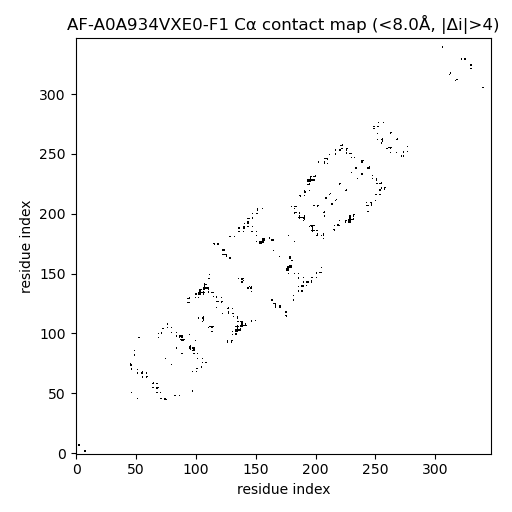00 29.14 294 SER A CA 1
ATOM 2310 C C . SER A 1 294 ? 46.076 -5.013 4.851 1.00 29.14 294 SER A C 1
ATOM 2312 O O . SER A 1 294 ? 46.687 -4.599 5.832 1.00 29.14 294 SER A O 1
ATOM 2314 N N . SER A 1 295 ? 44.737 -5.125 4.839 1.00 28.06 295 SER A N 1
ATOM 2315 C CA . SER A 1 295 ? 43.908 -5.868 5.827 1.00 28.06 295 SER A CA 1
ATOM 2316 C C . SER A 1 295 ? 42.427 -5.924 5.376 1.00 28.06 295 SER A C 1
ATOM 2318 O O . SER A 1 295 ? 42.025 -5.081 4.577 1.00 28.06 295 SER A O 1
ATOM 2320 N N . PRO A 1 296 ? 41.624 -6.930 5.788 1.00 27.86 296 PRO A N 1
ATOM 2321 C CA . PRO A 1 296 ? 40.300 -7.196 5.217 1.00 27.86 296 PRO A CA 1
ATOM 2322 C C . PRO A 1 296 ? 39.170 -6.464 5.963 1.00 27.86 296 PRO A C 1
ATOM 2324 O O . PRO A 1 296 ? 39.014 -6.641 7.169 1.00 27.86 296 PRO A O 1
ATOM 2327 N N . THR A 1 297 ? 38.335 -5.707 5.249 1.00 30.81 297 THR A N 1
ATOM 2328 C CA . THR A 1 297 ? 37.095 -5.099 5.772 1.00 30.81 297 THR A CA 1
ATOM 2329 C C . THR A 1 297 ? 35.857 -5.977 5.494 1.00 30.81 297 THR A C 1
ATOM 2331 O O . THR A 1 297 ? 35.787 -6.607 4.434 1.00 30.81 297 THR A O 1
ATOM 2334 N N . PRO A 1 298 ? 34.881 -6.056 6.425 1.00 34.28 298 PRO A N 1
ATOM 2335 C CA . PRO A 1 298 ? 33.675 -6.874 6.295 1.00 34.28 298 PRO A CA 1
ATOM 2336 C C . PRO A 1 298 ? 32.486 -6.129 5.643 1.00 34.28 298 PRO A C 1
ATOM 2338 O O . PRO A 1 298 ? 32.500 -4.919 5.461 1.00 34.28 298 PRO A O 1
ATOM 2341 N N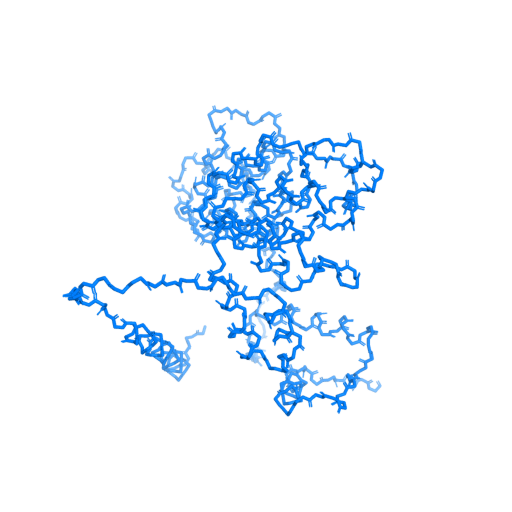 . TYR A 1 299 ? 31.473 -6.922 5.285 1.00 28.31 299 TYR A N 1
ATOM 2342 C CA . TYR A 1 299 ? 30.254 -6.668 4.499 1.00 28.31 299 TYR A CA 1
ATOM 2343 C C . TYR A 1 299 ? 29.467 -5.342 4.719 1.00 28.31 299 TYR A C 1
ATOM 2345 O O . TYR A 1 299 ? 29.420 -4.820 5.831 1.00 28.31 299 TYR A O 1
ATOM 2353 N N . PRO A 1 300 ? 28.705 -4.864 3.703 1.00 29.83 300 PRO A N 1
ATOM 2354 C CA . PRO A 1 300 ? 28.109 -3.523 3.651 1.00 29.83 300 PRO A CA 1
ATOM 2355 C C . PRO A 1 300 ? 26.689 -3.406 4.252 1.00 29.83 300 PRO A C 1
ATOM 2357 O O . PRO A 1 300 ? 25.866 -2.641 3.763 1.00 29.83 300 PRO A O 1
ATOM 2360 N N . GLN A 1 301 ? 26.372 -4.127 5.334 1.00 36.81 301 GLN A N 1
ATOM 2361 C CA . GLN A 1 301 ? 25.095 -3.944 6.060 1.00 36.81 301 GLN A CA 1
ATOM 2362 C C . GLN A 1 301 ? 25.200 -3.014 7.287 1.00 36.81 301 GLN A C 1
ATOM 2364 O O . GLN A 1 301 ? 24.213 -2.789 7.985 1.00 36.81 301 GLN A O 1
ATOM 2369 N N . ALA A 1 302 ? 26.380 -2.446 7.558 1.00 35.09 302 ALA A N 1
ATOM 2370 C CA . ALA A 1 302 ? 26.648 -1.720 8.799 1.00 35.09 302 ALA A CA 1
ATOM 2371 C C . ALA A 1 302 ? 26.280 -0.220 8.797 1.00 35.09 302 ALA A C 1
ATOM 2373 O O . ALA A 1 302 ? 26.203 0.401 9.855 1.00 35.09 302 ALA A O 1
ATOM 2374 N N . THR A 1 303 ? 26.025 0.384 7.636 1.00 43.22 303 THR A N 1
ATOM 2375 C CA . THR A 1 303 ? 25.912 1.849 7.520 1.00 43.22 303 THR A CA 1
ATOM 2376 C C . THR A 1 303 ? 24.600 2.425 8.052 1.00 43.22 303 THR A C 1
ATOM 2378 O O . THR A 1 303 ? 24.585 3.564 8.501 1.00 43.22 303 THR A O 1
ATOM 2381 N N . ASN A 1 304 ? 23.504 1.658 8.096 1.00 54.78 304 ASN A N 1
ATOM 2382 C CA . ASN A 1 304 ? 22.224 2.192 8.582 1.00 54.78 304 ASN A CA 1
ATOM 2383 C C . ASN A 1 304 ? 22.101 2.140 10.119 1.00 54.78 304 ASN A C 1
ATOM 2385 O O . ASN A 1 304 ? 21.587 3.069 10.737 1.00 54.78 304 ASN A O 1
ATOM 2389 N N . TRP A 1 305 ? 22.607 1.088 10.774 1.00 53.72 305 TRP A N 1
ATOM 2390 C CA . TRP A 1 305 ? 22.462 0.960 12.230 1.00 53.72 305 TRP A CA 1
ATOM 2391 C C . TRP A 1 305 ? 23.373 1.927 12.993 1.00 53.72 305 TRP A C 1
ATOM 2393 O O . TRP A 1 305 ? 22.921 2.524 13.967 1.00 53.72 305 TRP A O 1
ATOM 2403 N N . TYR A 1 306 ? 24.605 2.149 12.521 1.00 57.84 306 TYR A N 1
ATOM 2404 C CA . TYR A 1 306 ? 25.549 3.062 13.168 1.00 57.84 306 TYR A CA 1
ATOM 2405 C C . TYR A 1 306 ? 25.060 4.516 13.112 1.00 57.84 306 TYR A C 1
ATOM 2407 O O . TYR A 1 306 ? 25.045 5.209 14.126 1.00 57.84 306 TYR A O 1
ATOM 2415 N N . SER A 1 307 ? 24.547 4.967 11.960 1.00 58.06 307 SER A N 1
ATOM 2416 C CA . SER A 1 307 ? 23.953 6.305 11.838 1.00 58.06 307 SER A CA 1
ATOM 2417 C C . SER A 1 307 ? 22.700 6.483 12.701 1.00 58.06 307 SER A C 1
ATOM 2419 O O . SER A 1 307 ? 22.486 7.564 13.250 1.00 58.06 307 SER A O 1
ATOM 2421 N N . ASN A 1 308 ? 21.880 5.440 12.856 1.00 59.34 308 ASN A N 1
ATOM 2422 C CA . ASN A 1 308 ? 20.719 5.482 13.748 1.00 59.34 308 ASN A CA 1
ATOM 2423 C C . ASN A 1 308 ? 21.132 5.482 15.231 1.00 59.34 308 ASN A C 1
ATOM 2425 O O . ASN A 1 308 ? 20.520 6.195 16.026 1.00 59.34 308 ASN A O 1
ATOM 2429 N N . TYR A 1 309 ? 22.195 4.756 15.590 1.00 65.00 309 TYR A N 1
ATOM 2430 C CA . TYR A 1 309 ? 22.795 4.780 16.925 1.00 65.00 309 TYR A CA 1
ATOM 2431 C C . TYR A 1 309 ? 23.362 6.166 17.273 1.00 65.00 309 TYR A C 1
ATOM 2433 O O . TYR A 1 309 ? 23.022 6.710 18.321 1.00 65.00 309 TYR A O 1
ATOM 2441 N N . GLU A 1 310 ? 24.144 6.786 16.383 1.00 65.38 310 GLU A N 1
ATOM 2442 C CA . GLU A 1 310 ? 24.715 8.125 16.603 1.00 65.38 310 GLU A CA 1
ATOM 2443 C C . GLU A 1 310 ? 23.628 9.209 16.720 1.00 65.38 310 GLU A C 1
ATOM 2445 O O . GLU A 1 310 ? 23.693 10.060 17.610 1.00 65.38 310 GLU A O 1
ATOM 2450 N N . ARG A 1 311 ? 22.560 9.144 15.905 1.00 64.50 311 ARG A N 1
ATOM 2451 C CA . ARG A 1 311 ? 21.396 10.043 16.057 1.00 64.50 311 ARG A CA 1
ATOM 2452 C C . ARG A 1 311 ? 20.701 9.857 17.401 1.00 64.50 311 ARG A C 1
ATOM 2454 O O . ARG A 1 311 ? 20.381 10.839 18.065 1.00 64.50 311 ARG A O 1
ATOM 2461 N N . TRP A 1 312 ? 20.473 8.610 17.810 1.00 70.25 312 TRP A N 1
ATOM 2462 C CA . TRP A 1 312 ? 19.849 8.311 19.095 1.00 70.25 312 TRP A CA 1
ATOM 2463 C C . TRP A 1 312 ? 20.710 8.808 20.269 1.00 70.25 312 TRP A C 1
ATOM 2465 O O . TRP A 1 312 ? 20.181 9.457 21.174 1.00 70.25 312 TRP A O 1
ATOM 2475 N N . LYS A 1 313 ? 22.029 8.583 20.217 1.00 70.88 313 LYS A N 1
ATOM 2476 C CA . LYS A 1 313 ? 23.019 9.020 21.214 1.00 70.88 313 LYS A CA 1
ATOM 2477 C C . LYS A 1 313 ? 23.079 10.543 21.337 1.00 70.88 313 LYS A C 1
ATOM 2479 O O . LYS A 1 313 ? 23.127 11.069 22.446 1.00 70.88 313 LYS A O 1
ATOM 2484 N N . TYR A 1 314 ? 23.019 11.260 20.214 1.00 66.12 314 TYR A N 1
ATOM 2485 C CA . TYR A 1 314 ? 22.978 12.724 20.204 1.00 66.12 314 TYR A CA 1
ATOM 2486 C C . TYR A 1 314 ? 21.738 13.273 20.927 1.00 66.12 314 TYR A C 1
ATOM 2488 O O . TYR A 1 314 ? 21.827 14.257 21.657 1.00 66.12 314 TYR A O 1
ATOM 2496 N N . SER A 1 315 ? 20.586 12.617 20.766 1.00 64.25 315 SER A N 1
ATOM 2497 C CA . SER A 1 315 ? 19.325 13.049 21.379 1.00 64.25 315 SER A CA 1
ATOM 2498 C C . SER A 1 315 ? 19.125 12.586 22.826 1.00 64.25 315 SER A C 1
ATOM 2500 O O . SER A 1 315 ? 18.368 13.225 23.550 1.00 64.25 315 SER A O 1
ATOM 2502 N N . ASN A 1 316 ? 19.765 11.491 23.252 1.00 64.31 316 ASN A N 1
ATOM 2503 C CA . ASN A 1 316 ? 19.475 10.834 24.537 1.00 64.31 316 ASN A CA 1
ATOM 2504 C C . ASN A 1 316 ? 20.697 10.694 25.464 1.00 64.31 316 ASN A C 1
ATOM 2506 O O . ASN A 1 316 ? 20.562 10.197 26.580 1.00 64.31 316 ASN A O 1
ATOM 2510 N N . GLY A 1 317 ? 21.876 11.155 25.036 1.00 71.44 317 GLY A N 1
ATOM 2511 C CA . GLY A 1 317 ? 23.130 11.017 25.773 1.00 71.44 317 GLY A CA 1
ATOM 2512 C C . GLY A 1 317 ? 23.885 9.712 25.467 1.00 71.44 317 GLY A C 1
ATOM 2513 O O . GLY A 1 317 ? 23.405 8.856 24.723 1.00 71.44 317 GLY A O 1
ATOM 2514 N N . PRO A 1 318 ? 25.102 9.543 26.024 1.00 69.06 318 PRO A N 1
ATOM 2515 C CA . PRO A 1 318 ? 26.003 8.437 25.685 1.00 69.06 318 PRO A CA 1
ATOM 2516 C C . PRO A 1 318 ? 25.528 7.063 26.176 1.00 69.06 318 PRO A C 1
ATOM 2518 O O . PRO A 1 318 ? 26.026 6.046 25.695 1.00 69.06 318 PRO A O 1
ATOM 2521 N N . MET A 1 319 ? 24.589 7.017 27.126 1.00 74.25 319 MET A N 1
ATOM 2522 C CA . MET A 1 319 ? 24.140 5.779 27.753 1.00 74.25 319 MET A CA 1
ATOM 2523 C C . MET A 1 319 ? 22.641 5.848 28.074 1.00 74.25 319 MET A C 1
ATOM 2525 O O . MET A 1 319 ? 22.215 6.800 28.730 1.00 74.25 319 MET A O 1
ATOM 2529 N N . PRO A 1 320 ? 21.834 4.869 27.627 1.00 76.19 320 PRO A N 1
ATOM 2530 C CA . PRO A 1 320 ? 20.424 4.803 27.982 1.00 76.19 320 PRO A CA 1
ATOM 2531 C C . PRO A 1 320 ? 20.271 4.512 29.473 1.00 76.19 320 PRO A C 1
ATOM 2533 O O . PRO A 1 320 ? 21.086 3.802 30.063 1.00 76.19 320 PRO A O 1
ATOM 2536 N N . ASP A 1 321 ? 19.185 4.997 30.073 1.00 82.31 321 ASP A N 1
ATOM 2537 C CA . ASP A 1 321 ? 18.761 4.505 31.382 1.00 82.31 321 ASP A CA 1
ATOM 2538 C C . ASP A 1 321 ? 18.296 3.044 31.250 1.00 82.31 321 ASP A C 1
ATOM 2540 O O . ASP A 1 321 ? 17.260 2.744 30.648 1.00 82.31 321 ASP A O 1
ATOM 2544 N N . MET A 1 322 ? 19.099 2.131 31.799 1.00 79.88 322 MET A N 1
ATOM 2545 C CA . MET A 1 322 ? 18.872 0.684 31.757 1.00 79.88 322 MET A CA 1
ATOM 2546 C C . MET A 1 322 ? 18.215 0.135 33.032 1.00 79.88 322 MET A C 1
ATOM 2548 O O . MET A 1 322 ? 18.058 -1.079 33.161 1.00 79.88 322 MET A O 1
ATOM 2552 N N . SER A 1 323 ? 17.793 0.998 33.966 1.00 81.50 323 SER A N 1
ATOM 2553 C CA . SER A 1 323 ? 17.250 0.595 35.276 1.00 81.50 323 SER A CA 1
ATOM 2554 C C . SER A 1 323 ? 16.048 -0.360 35.200 1.00 81.50 323 SER A C 1
ATOM 2556 O O . SER A 1 323 ? 15.863 -1.183 36.094 1.00 81.50 323 SER A O 1
ATOM 2558 N N . ASN A 1 324 ? 15.275 -0.303 34.110 1.00 81.88 324 ASN A N 1
ATOM 2559 C CA . ASN A 1 324 ? 14.086 -1.134 33.880 1.00 81.88 324 ASN A CA 1
ATOM 2560 C C . ASN A 1 324 ? 14.250 -2.154 32.739 1.00 81.88 324 ASN A C 1
ATOM 2562 O O . ASN A 1 324 ? 13.261 -2.680 32.222 1.00 81.88 324 ASN A O 1
ATOM 2566 N N . TRP A 1 325 ? 15.475 -2.400 32.273 1.00 80.50 325 TRP A N 1
ATOM 2567 C CA . TRP A 1 325 ? 15.702 -3.300 31.144 1.00 80.50 325 TRP A CA 1
ATOM 2568 C C . TRP A 1 325 ? 15.705 -4.764 31.587 1.00 80.50 325 TRP A C 1
ATOM 2570 O O . TRP A 1 325 ? 16.041 -5.104 32.717 1.00 80.50 325 TRP A O 1
ATOM 2580 N N . SER A 1 326 ? 15.325 -5.661 30.680 1.00 80.19 326 SER A N 1
ATOM 2581 C CA . SER A 1 326 ? 15.523 -7.094 30.893 1.00 80.19 326 SER A CA 1
ATOM 2582 C C . SER A 1 326 ? 16.985 -7.465 30.632 1.00 80.19 326 SER A C 1
ATOM 2584 O O . SER A 1 326 ? 17.656 -6.811 29.834 1.00 80.19 326 SER A O 1
ATOM 2586 N N . ALA A 1 327 ? 17.473 -8.549 31.243 1.00 64.25 327 ALA A N 1
ATOM 2587 C CA . ALA A 1 327 ? 18.851 -9.021 31.052 1.00 64.25 327 ALA A CA 1
ATOM 2588 C C . ALA A 1 327 ? 19.210 -9.228 29.566 1.00 64.25 327 ALA A C 1
ATOM 2590 O O . ALA A 1 327 ? 20.308 -8.895 29.141 1.00 64.25 327 ALA A O 1
ATOM 2591 N N . GLY A 1 328 ? 18.254 -9.691 28.752 1.00 60.22 328 GLY A N 1
ATOM 2592 C CA . GLY A 1 328 ? 18.444 -9.826 27.305 1.00 60.22 328 GLY A CA 1
ATOM 2593 C C . GLY A 1 328 ? 18.598 -8.488 26.570 1.00 60.22 328 GLY A C 1
ATOM 2594 O O . GLY A 1 328 ? 19.387 -8.405 25.636 1.00 60.22 328 GLY A O 1
ATOM 2595 N N . LYS A 1 329 ? 17.891 -7.429 26.996 1.00 59.84 329 LYS A N 1
ATOM 2596 C CA . LYS A 1 329 ? 18.049 -6.079 26.423 1.00 59.84 329 LYS A CA 1
ATOM 2597 C C . LYS A 1 329 ? 19.372 -5.436 26.835 1.00 59.84 329 LYS A C 1
ATOM 2599 O O . LYS A 1 329 ? 19.983 -4.766 26.013 1.00 59.84 329 LYS A O 1
ATOM 2604 N N . MET A 1 330 ? 19.813 -5.662 28.075 1.00 68.06 330 MET A N 1
ATOM 2605 C CA . MET A 1 330 ? 21.136 -5.224 28.533 1.00 68.06 330 MET A CA 1
ATOM 2606 C C . MET A 1 330 ? 22.243 -5.914 27.729 1.00 68.06 330 MET A C 1
ATOM 2608 O O . MET A 1 330 ? 23.090 -5.230 27.170 1.00 68.06 330 MET A O 1
ATOM 2612 N N . GLN A 1 331 ? 22.167 -7.242 27.565 1.00 67.44 331 GLN A N 1
ATOM 2613 C CA . GLN A 1 331 ? 23.146 -8.000 26.779 1.00 67.44 331 GLN A CA 1
ATOM 2614 C C . GLN A 1 331 ? 23.178 -7.551 25.314 1.00 67.44 331 GLN A C 1
ATOM 2616 O O . GLN A 1 331 ? 24.246 -7.306 24.775 1.00 67.44 331 GLN A O 1
ATOM 2621 N N . ALA A 1 332 ? 22.015 -7.372 24.679 1.00 62.72 332 ALA A N 1
ATOM 2622 C CA . ALA A 1 332 ? 21.953 -6.898 23.296 1.00 62.72 332 ALA A CA 1
ATOM 2623 C C . ALA A 1 332 ? 22.567 -5.498 23.121 1.00 62.72 332 ALA A C 1
ATOM 2625 O O . ALA A 1 332 ? 23.090 -5.181 22.055 1.00 62.72 332 ALA A O 1
ATOM 2626 N N . TRP A 1 333 ? 22.506 -4.656 24.155 1.00 77.00 333 TRP A N 1
ATOM 2627 C CA . TRP A 1 333 ? 23.135 -3.340 24.150 1.00 77.00 333 TRP A CA 1
ATOM 2628 C C . TRP A 1 333 ? 24.641 -3.395 24.377 1.00 77.00 333 TRP A C 1
ATOM 2630 O O . TRP A 1 333 ? 25.372 -2.687 23.692 1.00 77.00 333 TRP A O 1
ATOM 2640 N N . GLU A 1 334 ? 25.115 -4.255 25.277 1.00 75.31 334 GLU A N 1
ATOM 2641 C CA . GLU A 1 334 ? 26.547 -4.531 25.444 1.00 75.31 334 GLU A CA 1
ATOM 2642 C C . GLU A 1 334 ? 27.155 -5.110 24.161 1.00 75.31 334 GLU A C 1
ATOM 2644 O O . GLU A 1 334 ? 28.193 -4.636 23.702 1.00 75.31 334 GLU A O 1
ATOM 2649 N N . ASP A 1 335 ? 26.464 -6.059 23.527 1.00 72.31 335 ASP A N 1
ATOM 2650 C CA . ASP A 1 335 ? 26.859 -6.633 22.241 1.00 72.31 335 ASP A CA 1
ATOM 2651 C C . ASP A 1 335 ? 26.904 -5.546 21.152 1.00 72.31 335 ASP A C 1
ATOM 2653 O O . ASP A 1 335 ? 27.827 -5.516 20.341 1.00 72.31 335 ASP A O 1
ATOM 2657 N N . LEU A 1 336 ? 25.947 -4.609 21.151 1.00 67.88 336 LEU A N 1
ATOM 2658 C CA . LEU A 1 336 ? 25.928 -3.476 20.222 1.00 67.88 336 LEU A CA 1
ATOM 2659 C C . LEU A 1 336 ? 27.070 -2.486 20.490 1.00 67.88 336 LEU A C 1
ATOM 2661 O O . LEU A 1 336 ? 27.670 -1.997 19.536 1.00 67.88 336 LEU A O 1
ATOM 2665 N N . GLN A 1 337 ? 27.414 -2.219 21.755 1.00 75.00 337 GLN A N 1
ATOM 2666 C CA . GLN A 1 337 ? 28.569 -1.388 22.110 1.00 75.00 337 GLN A CA 1
ATOM 2667 C C . GLN A 1 337 ? 29.895 -2.041 21.711 1.00 75.00 337 GLN A C 1
ATOM 2669 O O . GLN A 1 337 ? 30.777 -1.350 21.209 1.00 75.00 337 GLN A O 1
ATOM 2674 N N . ALA A 1 338 ? 30.020 -3.361 21.861 1.00 75.31 338 ALA A N 1
ATOM 2675 C CA . ALA A 1 338 ? 31.204 -4.117 21.451 1.00 75.31 338 ALA A CA 1
ATOM 2676 C C . ALA A 1 338 ? 31.422 -4.131 19.924 1.00 75.31 338 ALA A C 1
ATOM 2678 O O . ALA A 1 338 ? 32.518 -4.440 19.457 1.00 75.31 338 ALA A O 1
ATOM 2679 N N . LEU A 1 339 ? 30.385 -3.805 19.144 1.00 63.88 339 LEU A N 1
ATOM 2680 C CA . LEU A 1 339 ? 30.447 -3.673 17.687 1.00 63.88 339 LEU A CA 1
ATOM 2681 C C . LEU A 1 339 ? 30.800 -2.253 17.220 1.00 63.88 339 LEU A C 1
ATOM 2683 O O . LEU A 1 339 ? 31.017 -2.053 16.022 1.00 63.88 339 LEU A O 1
ATOM 2687 N N . LEU A 1 340 ? 30.845 -1.266 18.122 1.00 69.81 340 LEU A N 1
ATOM 2688 C CA . LEU A 1 340 ? 31.258 0.091 17.773 1.00 69.81 340 LEU A CA 1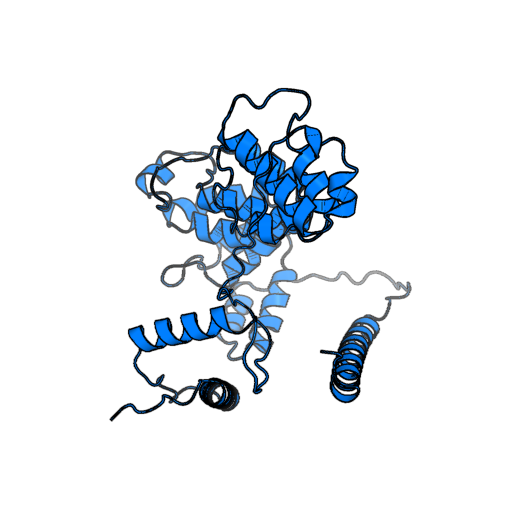
ATOM 2689 C C . LEU A 1 340 ? 32.784 0.133 17.597 1.00 69.81 340 LEU A C 1
ATOM 2691 O O . LEU A 1 340 ? 33.505 -0.461 18.399 1.00 69.81 340 LEU A O 1
ATOM 2695 N N . PRO A 1 341 ? 33.301 0.832 16.569 1.00 63.62 341 PRO A N 1
ATOM 2696 C CA . PRO A 1 341 ? 34.736 1.040 16.442 1.00 63.62 341 PRO A CA 1
ATOM 2697 C C . PRO A 1 341 ? 35.235 1.786 17.684 1.00 63.62 341 PRO A C 1
ATOM 2699 O O . PRO A 1 341 ? 34.671 2.823 18.039 1.00 63.62 341 PRO A O 1
ATOM 2702 N N . GLU A 1 342 ? 36.263 1.246 18.350 1.00 58.91 342 GLU A N 1
ATOM 2703 C CA . GLU A 1 342 ? 36.917 1.912 19.477 1.00 58.91 342 GLU A CA 1
ATOM 2704 C C . GLU A 1 342 ? 37.271 3.333 19.038 1.00 58.91 342 GLU A C 1
ATOM 2706 O O . GLU A 1 342 ? 37.972 3.530 18.041 1.00 58.91 342 GLU A O 1
ATOM 2711 N N . SER A 1 343 ? 36.722 4.333 19.732 1.00 50.25 343 SER A N 1
ATOM 2712 C CA . SER A 1 343 ? 37.068 5.721 19.471 1.00 50.25 343 SER A CA 1
ATOM 2713 C C . SER A 1 343 ? 38.572 5.842 19.654 1.00 50.25 343 SER A C 1
ATOM 2715 O O . SER A 1 343 ? 39.064 5.699 20.772 1.00 50.25 343 SER A O 1
ATOM 2717 N N . SER A 1 344 ? 39.303 6.078 18.567 1.00 42.22 344 SER A N 1
ATOM 2718 C CA . SER A 1 344 ? 40.686 6.512 18.664 1.00 42.22 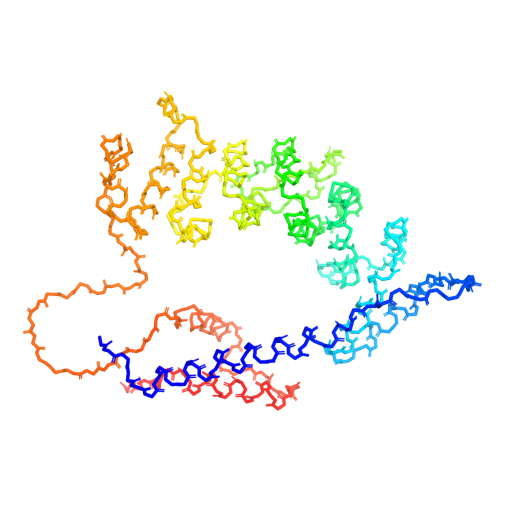344 SER A CA 1
ATOM 2719 C C . SER A 1 344 ? 40.662 7.842 19.405 1.00 42.22 344 SER A C 1
ATOM 2721 O O . SER A 1 344 ? 40.294 8.865 18.825 1.00 42.22 344 SER A O 1
ATOM 2723 N N . GLU A 1 345 ? 40.969 7.801 20.699 1.00 37.56 345 GLU A N 1
ATOM 2724 C CA . GLU A 1 345 ? 41.303 8.976 21.487 1.00 37.56 345 GLU A CA 1
ATOM 2725 C C . GLU A 1 345 ? 42.472 9.663 20.775 1.00 37.56 345 GLU A C 1
ATOM 2727 O O . GLU A 1 345 ? 43.618 9.220 20.825 1.00 37.56 345 GLU A O 1
ATOM 2732 N N . THR A 1 346 ? 42.161 10.701 20.006 1.00 38.81 346 THR A N 1
ATOM 2733 C CA . THR A 1 346 ? 43.130 11.738 19.680 1.00 38.81 346 THR A CA 1
ATOM 2734 C C . THR A 1 346 ? 43.274 12.599 20.924 1.00 38.81 346 THR A C 1
ATOM 2736 O O . THR A 1 346 ? 42.336 13.326 21.263 1.00 38.81 346 THR A O 1
ATOM 2739 N N . ASP A 1 347 ? 44.421 12.457 21.589 1.00 36.41 347 ASP A N 1
ATOM 2740 C CA . ASP A 1 347 ? 44.998 13.466 22.487 1.00 36.41 347 ASP A CA 1
ATOM 2741 C C . ASP A 1 347 ? 45.034 14.863 21.838 1.00 36.41 347 ASP A C 1
ATOM 2743 O O . ASP A 1 347 ? 45.296 14.949 20.609 1.00 36.41 347 ASP A O 1
#

Organism: NCBI:txid454153

Solvent-accessible surface area (backbone atoms only — not comparable to full-atom values): 21102 Å² total; per-residue (Å²): 133,82,77,51,74,64,56,54,51,52,50,52,51,51,52,51,50,54,52,51,53,52,50,56,58,52,64,69,60,66,79,84,72,94,70,86,79,77,88,72,84,75,76,76,72,72,73,56,64,68,60,48,51,52,50,46,72,66,36,88,44,72,70,48,36,50,57,48,51,57,56,60,75,67,52,55,76,94,44,47,64,62,49,55,74,74,47,75,50,66,46,94,94,43,70,22,70,70,41,43,56,51,39,20,57,37,4,43,77,41,38,66,64,40,48,55,50,37,42,74,73,21,29,86,69,71,38,33,69,65,48,45,67,36,17,50,56,31,15,30,73,63,39,41,66,59,47,39,54,50,57,58,72,39,50,71,48,85,62,98,53,100,65,74,83,47,62,71,58,46,70,73,50,92,64,68,69,38,44,63,73,52,51,57,48,49,28,53,48,24,44,81,82,38,28,26,54,16,42,39,35,26,59,73,68,73,61,62,73,87,55,88,83,36,69,61,59,70,67,49,78,45,58,66,46,34,55,38,30,53,66,47,49,74,79,90,49,83,71,92,41,72,68,58,44,51,46,51,52,50,42,52,49,48,30,38,72,70,37,50,67,65,34,65,72,38,88,57,51,87,71,50,93,69,73,84,81,75,79,80,53,87,83,74,80,90,77,81,88,84,81,89,84,89,83,91,83,81,76,94,78,58,71,64,58,54,56,52,48,54,55,49,30,74,77,61,45,96,62,78,90,61,92,85,58,52,73,68,56,51,49,56,48,52,56,52,57,71,69,48,78,79,77,77,81,76,128